Protein AF-A0A183IYY5-F1 (afdb_monomer)

Nearest PDB structures (foldseek):
  5ys3-assembly1_A  TM=9.429E-01  e=4.600E-09  Citrobacter koseri ATCC BAA-895
  5zug-assembly1_F  TM=9.484E-01  e=1.286E-08  Escherichia coli K-12

Foldseek 3Di:
DVVVVVVLVVVLVVCVVPVVVSVVSVVVVVVVVVVPDPDADDLLLQLLQLLLQLLQLLLCVLVVNDDCPVNLVSLQPSQADSQLQPSCVVVVCPLSNVVSNVRNPVSNVVSVLVVCCVVVVDPDDLVVVLVVLVVVLVVLVVSLVVQLQPFQLVNLLSVLLSVLSVLVNVCSVVVPRSPPSSNSSSVSSNVSSVSSVLVSVQVVCCVPVVDRPRGRHHRNVVVVVVVVVVVVVVVVD

pLDDT: mean 86.5, std 9.49, range [48.84, 97.56]

Secondary structure (DSSP, 8-state):
-HHHHHHHHHHHHHTTTSHHHHHHHHHHHHHHHHHHS-----HHHHHHHHHHHHHHHHHHHHTTSS-HHHHHHHIIIIIIGGGS-GGGGGTT-HHHHHHHHHHHHHHHHHHHHHHHHHTTSS---HHHHHHHHHHHHHHHHHHHHHHTTS-HHHHHHHHHHHHHHHHHHHHHHHT-TTSHHHHHHHHHHHHHHHHHHHHHHHHHHHHHHSS-SS-----HHHHHHHHHHHHHHHH--

Radius of gyration: 23.57 Å; Cα contacts (8 Å, |Δi|>4): 279; chains: 1; bounding box: 54×40×71 Å

Organism: NCBI:txid241478

Structure (mmCIF, N/CA/C/O backbone):
data_AF-A0A183IYY5-F1
#
_entry.id   AF-A0A183IYY5-F1
#
loop_
_atom_site.group_PDB
_atom_site.id
_atom_site.type_symbol
_atom_site.label_atom_id
_atom_site.label_alt_id
_atom_site.label_comp_id
_atom_site.label_asym_id
_atom_site.label_entity_id
_atom_site.label_seq_id
_atom_site.pdbx_PDB_ins_code
_atom_site.Cartn_x
_atom_site.Cartn_y
_atom_site.Cartn_z
_atom_site.occupancy
_atom_site.B_iso_or_equiv
_atom_site.auth_seq_id
_atom_site.auth_comp_id
_atom_site.auth_asym_id
_atom_site.auth_atom_id
_atom_site.pdbx_PDB_model_num
ATOM 1 N N . MET A 1 1 ? -32.635 21.430 15.230 1.00 48.84 1 MET A N 1
ATOM 2 C CA . MET A 1 1 ? -31.761 20.397 15.833 1.00 48.84 1 MET A CA 1
ATOM 3 C C . MET A 1 1 ? -30.849 20.982 16.914 1.00 48.84 1 MET A C 1
ATOM 5 O O . MET A 1 1 ? -30.828 20.445 18.008 1.00 48.84 1 MET A O 1
ATOM 9 N N . THR A 1 2 ? -30.178 22.113 16.666 1.00 50.16 2 THR A N 1
ATOM 10 C CA . THR A 1 2 ? -29.290 22.805 17.629 1.00 50.16 2 THR A CA 1
ATOM 11 C C . THR A 1 2 ? -29.977 23.279 18.918 1.00 50.16 2 THR A C 1
ATOM 13 O O . THR A 1 2 ? -29.460 23.001 19.991 1.00 50.16 2 THR A O 1
ATOM 16 N N . LYS A 1 3 ? -31.178 23.880 18.848 1.00 53.44 3 LYS A N 1
ATOM 17 C CA . LYS A 1 3 ? -31.939 24.296 20.052 1.00 53.44 3 LYS A CA 1
ATOM 18 C C . LYS A 1 3 ? -32.257 23.143 21.028 1.00 53.44 3 LYS A C 1
ATOM 20 O O . LYS A 1 3 ? -32.094 23.320 22.226 1.00 53.44 3 LYS A O 1
ATOM 25 N N . ASN A 1 4 ? -32.604 21.951 20.527 1.00 68.38 4 ASN A N 1
ATOM 26 C CA . ASN A 1 4 ? -32.886 20.776 21.376 1.00 68.38 4 ASN A CA 1
ATOM 27 C C . ASN A 1 4 ? -31.624 20.195 22.038 1.00 68.38 4 ASN A C 1
ATOM 29 O O . ASN A 1 4 ? -31.711 19.589 23.101 1.00 68.38 4 ASN A O 1
ATOM 33 N N . MET A 1 5 ? -30.454 20.344 21.408 1.00 66.44 5 MET A N 1
ATOM 34 C CA . MET A 1 5 ? -29.187 19.837 21.949 1.00 66.44 5 MET A CA 1
ATOM 35 C C . MET A 1 5 ? -28.688 20.682 23.124 1.00 66.44 5 MET A C 1
ATOM 37 O O . MET A 1 5 ? -28.145 20.141 24.084 1.00 66.44 5 MET A O 1
ATOM 41 N N . GLU A 1 6 ? -28.900 21.998 23.067 1.00 76.56 6 GLU A N 1
ATOM 42 C CA . GLU A 1 6 ? -28.567 22.924 24.154 1.00 76.56 6 GLU A CA 1
ATOM 43 C C . GLU A 1 6 ? -29.453 22.678 25.390 1.00 76.56 6 GLU A C 1
ATOM 45 O O . GLU A 1 6 ? -28.954 22.608 26.511 1.00 76.56 6 GLU A O 1
ATOM 50 N N . GLU A 1 7 ? -30.757 22.460 25.185 1.00 77.50 7 GLU A N 1
ATOM 51 C CA . GLU A 1 7 ? -31.702 22.107 26.255 1.00 77.50 7 GLU A CA 1
ATOM 52 C C . GLU A 1 7 ? -31.387 20.745 26.883 1.00 77.50 7 GLU A C 1
ATOM 54 O O . GLU A 1 7 ? -31.318 20.641 28.107 1.00 77.50 7 GLU A O 1
ATOM 59 N N . MET A 1 8 ? -31.112 19.714 26.072 1.00 70.69 8 MET A N 1
ATOM 60 C CA . MET A 1 8 ? -30.673 18.414 26.595 1.00 70.69 8 MET A CA 1
ATOM 61 C C . MET A 1 8 ? -29.378 18.531 27.395 1.00 70.69 8 MET A C 1
ATOM 63 O O . MET A 1 8 ? -29.267 17.939 28.464 1.00 70.69 8 MET A O 1
ATOM 67 N N . LYS A 1 9 ? -28.404 19.311 26.916 1.00 78.94 9 LYS A N 1
ATOM 68 C CA . LYS A 1 9 ? -27.152 19.541 27.641 1.00 78.94 9 LYS A CA 1
ATOM 69 C C . LYS A 1 9 ? -27.414 20.171 29.009 1.00 78.94 9 LYS A C 1
ATOM 71 O O . LYS A 1 9 ? -26.833 19.720 29.991 1.00 78.94 9 LYS A O 1
ATOM 76 N N . ASN A 1 10 ? -28.302 21.159 29.090 1.00 80.25 10 ASN A N 1
ATOM 77 C CA . ASN A 1 10 ? -28.650 21.801 30.358 1.00 80.25 10 ASN A CA 1
ATOM 78 C C . ASN A 1 10 ? -29.365 20.835 31.317 1.00 80.25 10 ASN A C 1
ATOM 80 O O . ASN A 1 10 ? -29.006 20.787 32.488 1.00 80.25 10 ASN A O 1
ATOM 84 N N . LEU A 1 11 ? -30.291 20.006 30.821 1.00 78.00 11 LEU A N 1
ATOM 85 C CA . LEU A 1 11 ? -30.986 18.985 31.621 1.00 78.00 11 LEU A CA 1
ATOM 86 C C . LEU A 1 11 ? -30.044 17.898 32.157 1.00 78.00 11 LEU A C 1
ATOM 88 O O . LEU A 1 11 ? -30.206 17.436 33.282 1.00 78.00 11 LEU A O 1
ATOM 92 N N . VAL A 1 12 ? -29.044 17.492 31.369 1.00 77.88 12 VAL A N 1
ATOM 93 C CA . VAL A 1 12 ? -28.013 16.542 31.816 1.00 77.88 12 VAL A CA 1
ATOM 94 C C . VAL A 1 12 ? -27.141 17.177 32.900 1.00 77.88 12 VAL A C 1
ATOM 96 O O . VAL A 1 12 ? -26.863 16.543 33.912 1.00 77.88 12 VAL A O 1
ATOM 99 N N . MET A 1 13 ? -26.730 18.434 32.715 1.00 78.25 13 MET A N 1
ATOM 100 C CA . MET A 1 13 ? -25.861 19.148 33.660 1.00 78.25 13 MET A CA 1
ATOM 101 C C . MET A 1 13 ? -26.556 19.508 34.979 1.00 78.25 13 MET A C 1
ATOM 103 O O . MET A 1 13 ? -25.876 19.604 35.996 1.00 78.25 13 MET A O 1
ATOM 107 N N . ASP A 1 14 ? -27.880 19.658 34.979 1.00 82.44 14 ASP A N 1
ATOM 108 C CA . ASP A 1 14 ? -28.696 19.867 36.183 1.00 82.44 14 ASP A CA 1
ATOM 109 C C . ASP A 1 14 ? -28.711 18.636 37.111 1.00 82.44 14 ASP A C 1
ATOM 111 O O . ASP A 1 14 ? -28.859 18.749 38.320 1.00 82.44 14 ASP A O 1
ATOM 115 N N . GLN A 1 15 ? -28.479 17.440 36.564 1.00 77.06 15 GLN A N 1
ATOM 116 C CA . GLN A 1 15 ? -28.439 16.189 37.331 1.00 77.06 15 GLN A CA 1
ATOM 117 C C . GLN A 1 15 ? -27.030 15.833 37.837 1.00 77.06 15 GLN A C 1
ATOM 119 O O . GLN A 1 15 ? -26.811 14.710 38.283 1.00 77.06 15 GLN A O 1
ATOM 124 N N . LYS A 1 16 ? -26.061 16.757 37.758 1.00 77.50 16 LYS A N 1
ATOM 125 C CA . LYS A 1 16 ? -24.641 16.499 38.062 1.00 77.50 16 LYS A CA 1
ATOM 126 C C . LYS A 1 16 ? -24.365 16.159 39.535 1.00 77.50 16 LYS A C 1
ATOM 128 O O . LYS A 1 16 ? -23.363 15.505 39.812 1.00 77.50 16 LYS A O 1
ATOM 133 N N . ASP A 1 17 ? -25.233 16.580 40.452 1.00 81.62 17 ASP A N 1
ATOM 134 C CA . ASP A 1 17 ? -25.068 16.342 41.893 1.00 81.62 17 ASP A CA 1
ATOM 135 C C . ASP A 1 17 ? -25.312 14.875 42.299 1.00 81.62 17 ASP A C 1
ATOM 137 O O . ASP A 1 17 ? -24.829 14.432 43.340 1.00 81.62 17 ASP A O 1
ATOM 141 N N . ASP A 1 18 ? -26.014 14.099 41.464 1.00 86.38 18 ASP A N 1
ATOM 142 C CA . ASP A 1 18 ? -26.181 12.650 41.612 1.00 86.38 18 ASP A CA 1
ATOM 143 C C . ASP A 1 18 ? -25.311 11.937 40.568 1.00 86.38 18 ASP A C 1
ATOM 145 O O . ASP A 1 18 ? -25.711 11.730 39.421 1.00 86.38 18 ASP A O 1
ATOM 149 N N . GLU A 1 19 ? -24.090 11.579 40.966 1.00 83.19 19 GLU A N 1
ATOM 150 C CA . GLU A 1 19 ? -23.052 11.036 40.082 1.00 83.19 19 GLU A CA 1
ATOM 151 C C . GLU A 1 19 ? -23.498 9.753 39.352 1.00 83.19 19 GLU A C 1
ATOM 153 O O . GLU A 1 19 ? -23.212 9.565 38.166 1.00 83.19 19 GLU A O 1
ATOM 158 N N . VAL A 1 20 ? -24.275 8.897 40.028 1.00 82.50 20 VAL A N 1
ATOM 159 C CA . VAL A 1 20 ? -24.798 7.644 39.459 1.00 82.50 20 VAL A CA 1
ATOM 160 C C . VAL A 1 20 ? -25.861 7.939 38.404 1.00 82.50 20 VAL A C 1
ATOM 162 O O . VAL A 1 20 ? -25.843 7.371 37.307 1.00 82.50 20 VAL A O 1
ATOM 165 N N . LYS A 1 21 ? -26.797 8.841 38.710 1.00 82.38 21 LYS A N 1
ATOM 166 C CA . LYS A 1 21 ? -27.863 9.228 37.781 1.00 82.38 21 LYS A CA 1
ATOM 167 C C . LYS A 1 21 ? -27.315 10.013 36.588 1.00 82.38 21 LYS A C 1
ATOM 169 O O . LYS A 1 21 ? -27.746 9.770 35.459 1.00 82.38 21 LYS A O 1
ATOM 174 N N . PHE A 1 22 ? -26.330 10.880 36.815 1.00 81.25 22 PHE A N 1
ATOM 175 C CA . PHE A 1 22 ? -25.625 11.629 35.778 1.00 81.25 22 PHE A CA 1
ATOM 176 C C . PHE A 1 22 ? -24.932 10.700 34.779 1.00 81.25 22 PHE A C 1
ATOM 178 O O . PHE A 1 22 ? -25.143 10.840 33.573 1.00 81.25 22 PHE A O 1
ATOM 185 N N . GLU A 1 23 ? -24.158 9.717 35.250 1.00 83.81 23 GLU A N 1
ATOM 186 C CA . GLU A 1 23 ? -23.432 8.813 34.352 1.00 83.81 23 GLU A CA 1
ATOM 187 C C . GLU A 1 23 ? -24.392 7.903 33.563 1.00 83.81 23 GLU A C 1
ATOM 189 O O . GLU A 1 23 ? -24.187 7.676 32.370 1.00 83.81 23 GLU A O 1
ATOM 194 N N . ASN A 1 24 ? -25.499 7.463 34.174 1.00 86.00 24 ASN A N 1
ATOM 195 C CA . ASN A 1 24 ? -26.549 6.705 33.484 1.00 86.00 24 ASN A CA 1
ATOM 196 C C . ASN A 1 24 ? -27.223 7.519 32.369 1.00 86.00 24 ASN A C 1
ATOM 198 O O . ASN A 1 24 ? -27.353 7.034 31.244 1.00 86.00 24 ASN A O 1
ATOM 202 N N . ILE A 1 25 ? -27.619 8.765 32.652 1.00 84.12 25 ILE A N 1
ATOM 203 C CA . ILE A 1 25 ? -28.237 9.654 31.658 1.00 84.12 25 ILE A CA 1
ATOM 204 C C . ILE A 1 25 ? -27.239 9.978 30.546 1.00 84.12 25 ILE A C 1
ATOM 206 O O . ILE A 1 25 ? -27.585 9.919 29.369 1.00 84.12 25 ILE A O 1
ATOM 210 N N . LYS A 1 26 ? -25.989 10.281 30.893 1.00 84.00 26 LYS A N 1
ATOM 211 C CA . LYS A 1 26 ? -24.922 10.558 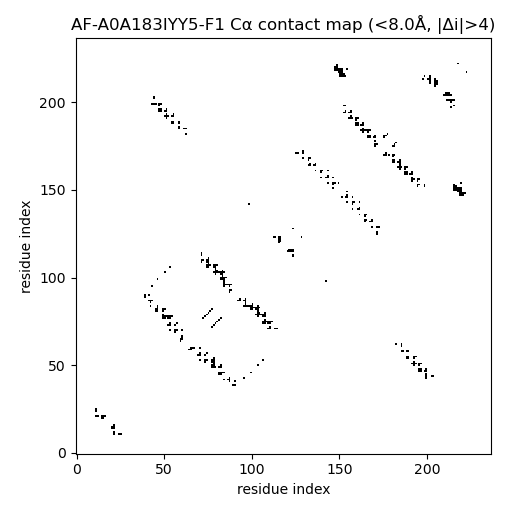29.929 1.00 84.00 26 LYS A CA 1
ATOM 212 C C . LYS A 1 26 ? -24.674 9.369 29.001 1.00 84.00 26 LYS A C 1
ATOM 214 O O . LYS A 1 26 ? -24.568 9.569 27.792 1.00 84.00 26 LYS A O 1
ATOM 219 N N . ASN A 1 27 ? -24.633 8.147 29.534 1.00 85.69 27 ASN A N 1
ATOM 220 C CA . ASN A 1 27 ? -24.511 6.932 28.729 1.00 85.69 27 ASN A CA 1
ATOM 221 C C . ASN A 1 27 ? -25.732 6.722 27.826 1.00 85.69 27 ASN A C 1
ATOM 223 O O . ASN A 1 27 ? -25.554 6.426 26.648 1.00 85.69 27 ASN A O 1
ATOM 227 N N . TYR A 1 28 ? -26.946 6.954 28.334 1.00 81.81 28 TYR A N 1
ATOM 228 C CA . TYR A 1 28 ? -28.186 6.827 27.563 1.00 81.81 28 TYR A CA 1
ATOM 229 C C . TYR A 1 28 ? -28.302 7.864 26.430 1.00 81.81 28 TYR A C 1
ATOM 231 O O . TYR A 1 28 ? -28.641 7.537 25.292 1.00 81.81 28 TYR A O 1
ATOM 239 N N . VAL A 1 29 ? -27.963 9.125 26.704 1.00 83.75 29 VAL A N 1
ATOM 240 C CA . VAL A 1 29 ? -27.917 10.189 25.689 1.00 83.75 29 VAL A CA 1
ATOM 241 C C . VAL A 1 29 ? -26.838 9.885 24.653 1.00 83.75 29 VAL A C 1
ATOM 243 O O . VAL A 1 29 ? -27.069 10.068 23.460 1.00 83.75 29 VAL A O 1
ATOM 246 N N . LYS A 1 30 ? -25.680 9.368 25.082 1.00 82.94 30 LYS A N 1
ATOM 247 C CA . LYS A 1 30 ? -24.618 8.929 24.174 1.00 82.94 30 LYS A CA 1
ATOM 248 C C . LYS A 1 30 ? -25.085 7.789 23.265 1.00 82.94 30 LYS A C 1
ATOM 250 O O . LYS A 1 30 ? -24.851 7.877 22.066 1.00 82.94 30 LYS A O 1
ATOM 255 N N . THR A 1 31 ? -25.784 6.778 23.789 1.00 84.19 31 THR A N 1
ATOM 256 C CA . THR A 1 31 ? -26.334 5.690 22.963 1.00 84.19 31 THR A CA 1
ATOM 257 C C . THR A 1 31 ? -27.353 6.200 21.950 1.00 84.19 31 THR A C 1
ATOM 259 O O . THR A 1 31 ? -27.234 5.872 20.776 1.00 84.19 31 THR A O 1
ATOM 262 N N . LEU A 1 32 ? -28.283 7.074 22.352 1.00 82.38 32 LEU A N 1
ATOM 263 C CA . LEU A 1 32 ? -29.260 7.666 21.427 1.00 82.38 32 LEU A CA 1
ATOM 264 C C . LEU A 1 32 ? -28.592 8.515 20.339 1.00 82.38 32 LEU A C 1
ATOM 266 O O . LEU A 1 32 ? -28.994 8.488 19.176 1.00 82.38 32 LEU A O 1
ATOM 270 N N . TYR A 1 33 ? -27.568 9.279 20.715 1.00 76.81 33 TYR A N 1
ATOM 271 C CA . TYR A 1 33 ? -26.802 10.090 19.779 1.00 76.81 33 TYR A CA 1
ATOM 272 C C . TYR A 1 33 ? -26.013 9.228 18.784 1.00 76.81 33 TYR A C 1
ATOM 274 O O . TYR A 1 33 ? -25.985 9.536 17.593 1.00 76.81 33 TYR A O 1
ATOM 282 N N . ASP A 1 34 ? -25.392 8.143 19.250 1.00 75.44 34 ASP A N 1
ATOM 283 C CA . ASP A 1 34 ? -24.642 7.222 18.396 1.00 75.44 34 ASP A CA 1
ATOM 284 C C . ASP A 1 34 ? -25.568 6.379 17.494 1.00 75.44 34 ASP A C 1
ATOM 286 O O . ASP A 1 34 ? -25.194 6.103 16.356 1.00 75.44 34 ASP A O 1
ATOM 290 N N . GLU A 1 35 ? -26.793 6.055 17.927 1.00 74.88 35 GLU A N 1
ATOM 291 C CA . GLU A 1 35 ? -27.830 5.420 17.092 1.00 74.88 35 GLU A CA 1
ATOM 292 C C . GLU A 1 35 ? -28.366 6.342 15.987 1.00 74.88 35 GLU A C 1
ATOM 294 O O . GLU A 1 35 ? -28.721 5.876 14.905 1.00 74.88 35 GLU A O 1
ATOM 299 N N . GLN A 1 36 ? -28.418 7.655 16.233 1.00 73.62 36 GLN A N 1
ATOM 300 C CA . GLN A 1 36 ? -28.863 8.639 15.239 1.00 73.62 36 GLN A CA 1
ATOM 301 C C . GLN A 1 36 ? -27.791 8.991 14.203 1.00 73.62 36 GLN A C 1
ATOM 303 O O . GLN A 1 36 ? -28.121 9.555 13.154 1.00 73.62 36 GLN A O 1
ATOM 308 N N . LYS A 1 37 ? -26.511 8.697 14.465 1.00 69.06 37 LYS A N 1
ATOM 309 C CA . LYS A 1 37 ? -25.454 8.956 13.485 1.00 69.06 37 LYS A CA 1
ATOM 310 C C . LYS A 1 37 ? -25.631 8.047 12.268 1.00 69.06 37 LYS A C 1
ATOM 312 O O . LYS A 1 37 ? -25.767 6.834 12.426 1.00 69.06 37 LYS A O 1
ATOM 317 N N . PRO A 1 38 ? -25.550 8.590 11.042 1.00 67.38 38 PRO A N 1
ATOM 318 C CA . PRO A 1 38 ? -25.514 7.753 9.855 1.00 67.38 38 PRO A CA 1
ATOM 319 C C . PRO A 1 38 ? -24.300 6.817 9.926 1.00 67.38 38 PRO A C 1
ATOM 321 O O . PRO A 1 38 ? -23.154 7.266 9.993 1.00 67.38 38 PRO A O 1
ATOM 324 N N . LYS A 1 39 ? -24.552 5.504 9.928 1.00 70.06 39 LYS A N 1
ATOM 325 C CA . LYS A 1 39 ? -23.498 4.494 9.817 1.00 70.06 39 LYS A CA 1
ATOM 326 C C . LYS A 1 39 ? -23.055 4.418 8.356 1.00 70.06 39 LYS A C 1
ATOM 328 O O . LYS A 1 39 ? -23.750 3.835 7.526 1.00 70.06 39 LYS A O 1
ATOM 333 N N . PHE A 1 40 ? -21.904 5.004 8.048 1.00 75.75 40 PHE A N 1
ATOM 334 C CA . PHE A 1 40 ? -21.287 4.882 6.729 1.00 75.75 40 PHE A CA 1
ATOM 335 C C . PHE A 1 40 ? -20.632 3.506 6.549 1.00 75.75 40 PHE A C 1
ATOM 337 O O . PHE A 1 40 ? -20.223 2.858 7.518 1.00 75.75 40 PHE A O 1
ATOM 344 N N . SER A 1 41 ? -20.544 3.048 5.298 1.00 79.31 41 SER A N 1
ATOM 345 C CA . SER A 1 41 ? -19.728 1.887 4.928 1.00 79.31 41 SER A CA 1
ATOM 346 C C . SER A 1 41 ? -18.258 2.131 5.284 1.00 79.31 41 SER A C 1
ATOM 348 O O . SER A 1 41 ? -17.855 3.275 5.470 1.00 79.31 41 SER A O 1
ATOM 350 N N . ASN A 1 42 ? -17.454 1.069 5.372 1.00 85.12 42 ASN A N 1
ATOM 351 C CA . ASN A 1 42 ? -16.015 1.187 5.606 1.00 85.12 42 ASN A CA 1
ATOM 352 C C . ASN A 1 42 ? -15.248 1.246 4.261 1.00 85.12 42 ASN A C 1
ATOM 354 O O . ASN A 1 42 ? -14.996 0.190 3.672 1.00 85.12 42 ASN A O 1
ATOM 358 N N . PRO A 1 43 ? -14.866 2.436 3.762 1.00 86.12 43 PRO A N 1
ATOM 359 C CA . PRO A 1 43 ? -14.139 2.586 2.501 1.00 86.12 43 PRO A CA 1
ATOM 360 C C . PRO A 1 43 ? -12.711 2.032 2.535 1.00 86.12 43 PRO A C 1
ATOM 362 O O . PRO A 1 43 ? -12.155 1.742 1.476 1.00 86.12 43 PRO A O 1
ATOM 365 N N . THR A 1 44 ? -12.145 1.780 3.720 1.00 87.00 44 THR A N 1
ATOM 366 C CA . THR A 1 44 ? -10.812 1.179 3.859 1.00 87.00 44 THR A CA 1
ATOM 367 C C . THR A 1 44 ? -10.775 -0.215 3.237 1.00 87.00 44 THR A C 1
ATOM 369 O O . THR A 1 44 ? -9.785 -0.594 2.615 1.00 87.00 44 THR A O 1
ATOM 372 N N . VAL A 1 45 ? -11.882 -0.961 3.330 1.00 90.75 45 VAL A N 1
ATOM 373 C CA . VAL A 1 45 ? -12.031 -2.279 2.693 1.00 90.75 45 VAL A CA 1
ATOM 374 C C . VAL A 1 45 ? -11.871 -2.169 1.179 1.00 90.75 45 VAL A C 1
ATOM 376 O O . VAL A 1 45 ? -11.158 -2.970 0.579 1.00 90.75 45 VAL A O 1
ATOM 379 N N . LEU A 1 46 ? -12.498 -1.163 0.565 1.00 89.38 46 LEU A N 1
ATOM 380 C CA . LEU A 1 46 ? -12.437 -0.952 -0.878 1.00 89.38 46 LEU A CA 1
ATOM 381 C C . LEU A 1 46 ? -11.031 -0.544 -1.330 1.00 89.38 46 LEU A C 1
ATOM 383 O O . LEU A 1 46 ? -10.531 -1.084 -2.316 1.00 89.38 46 LEU A O 1
ATOM 387 N N . GLY A 1 47 ? -10.386 0.365 -0.591 1.00 88.88 47 GLY A N 1
ATOM 388 C CA . GLY A 1 47 ? -9.019 0.801 -0.881 1.00 88.88 47 GLY A CA 1
ATOM 389 C C . GLY A 1 47 ? -8.020 -0.356 -0.828 1.00 88.88 47 GLY A C 1
ATOM 390 O O . GLY A 1 47 ? -7.281 -0.585 -1.784 1.00 88.88 47 GLY A O 1
ATOM 391 N N . LEU A 1 48 ? -8.061 -1.161 0.239 1.00 92.56 48 LEU A N 1
ATOM 392 C CA . LEU A 1 48 ? -7.195 -2.335 0.387 1.00 92.56 48 LEU A CA 1
ATOM 393 C C . LEU A 1 48 ? -7.475 -3.411 -0.674 1.00 92.56 48 LEU A C 1
ATOM 395 O O . LEU A 1 48 ? -6.537 -4.013 -1.196 1.00 92.56 48 LEU A O 1
ATOM 399 N N . ALA A 1 49 ? -8.744 -3.628 -1.037 1.00 92.31 49 ALA A N 1
ATOM 400 C CA . ALA A 1 49 ? -9.112 -4.546 -2.112 1.00 92.31 49 ALA A CA 1
ATOM 401 C C . ALA A 1 49 ? -8.507 -4.107 -3.453 1.00 92.31 49 ALA A C 1
ATOM 403 O O . ALA A 1 49 ? -7.839 -4.899 -4.121 1.00 92.31 49 ALA A O 1
ATOM 404 N N . GLY A 1 50 ? -8.717 -2.838 -3.824 1.00 91.00 50 GLY A N 1
ATOM 405 C CA . GLY A 1 50 ? -8.226 -2.248 -5.068 1.00 91.00 50 GLY A CA 1
ATOM 406 C C . GLY A 1 50 ? -6.703 -2.267 -5.164 1.00 91.00 50 GLY A C 1
ATOM 407 O O . GLY A 1 50 ? -6.156 -2.736 -6.165 1.00 91.00 50 GLY A O 1
ATOM 408 N N . PHE A 1 51 ? -6.024 -1.856 -4.088 1.00 91.31 51 PHE A N 1
ATOM 409 C CA . PHE A 1 51 ? -4.570 -1.929 -3.967 1.00 91.31 51 PHE A CA 1
ATOM 410 C C . PHE A 1 51 ? -4.051 -3.355 -4.169 1.00 91.31 51 PHE A C 1
ATOM 412 O O . PHE A 1 51 ? -3.240 -3.588 -5.065 1.00 91.31 51 PHE A O 1
ATOM 419 N N . GLY A 1 52 ? -4.538 -4.319 -3.380 1.00 93.88 52 GLY A N 1
ATOM 420 C CA . GLY A 1 52 ? -4.071 -5.701 -3.456 1.00 93.88 52 GLY A CA 1
ATOM 421 C C . GLY A 1 52 ? -4.322 -6.326 -4.828 1.00 93.88 52 GLY A C 1
ATOM 422 O O . GLY A 1 52 ? -3.415 -6.933 -5.393 1.00 93.88 52 GLY A O 1
ATOM 423 N N . CYS A 1 53 ? -5.500 -6.098 -5.423 1.00 93.44 53 CYS A N 1
ATOM 424 C CA . CYS A 1 53 ? -5.811 -6.546 -6.783 1.00 93.44 53 CYS A CA 1
ATOM 425 C C . CYS A 1 53 ? -4.804 -6.004 -7.804 1.00 93.44 53 CYS A C 1
ATOM 427 O O . CYS A 1 53 ? -4.281 -6.776 -8.609 1.00 93.44 53 CYS A O 1
ATOM 429 N N . ALA A 1 54 ? -4.520 -4.700 -7.775 1.00 92.50 54 ALA A N 1
ATOM 430 C CA . ALA A 1 54 ? -3.598 -4.070 -8.714 1.00 92.50 54 ALA A CA 1
ATOM 431 C C . ALA A 1 54 ? -2.165 -4.560 -8.544 1.00 92.50 54 ALA A C 1
ATOM 433 O O . ALA A 1 54 ? -1.550 -4.981 -9.523 1.00 92.50 54 ALA A O 1
ATOM 434 N N . VAL A 1 55 ? -1.670 -4.594 -7.307 1.00 92.81 55 VAL A N 1
ATOM 435 C CA . VAL A 1 55 ? -0.317 -5.058 -7.005 1.00 92.81 55 VAL A CA 1
ATOM 436 C C . VAL A 1 55 ? -0.137 -6.512 -7.438 1.00 92.81 55 VAL A C 1
ATOM 438 O O . VAL A 1 55 ? 0.761 -6.801 -8.224 1.00 92.81 55 VAL A O 1
ATOM 441 N N . ILE A 1 56 ? -1.009 -7.422 -6.992 1.00 94.56 56 ILE A N 1
ATOM 442 C CA . ILE A 1 56 ? -0.901 -8.858 -7.293 1.00 94.56 56 ILE A CA 1
ATOM 443 C C . ILE A 1 56 ? -0.948 -9.086 -8.808 1.00 94.56 56 ILE A C 1
ATOM 445 O O . ILE A 1 56 ? -0.087 -9.769 -9.360 1.00 94.56 56 ILE A O 1
ATOM 449 N N . THR A 1 57 ? -1.900 -8.458 -9.499 1.00 93.12 57 THR A N 1
ATOM 450 C CA . THR A 1 57 ? -2.044 -8.559 -10.960 1.00 93.12 57 THR A CA 1
ATOM 451 C C . THR A 1 57 ? -0.801 -8.033 -11.687 1.00 93.12 57 THR A C 1
ATOM 453 O O . THR A 1 57 ? -0.329 -8.643 -12.648 1.00 93.12 57 THR A O 1
ATOM 456 N N . PHE A 1 58 ? -0.227 -6.921 -11.224 1.00 90.75 58 PHE A N 1
ATOM 457 C CA . PHE A 1 58 ? 0.998 -6.363 -11.793 1.00 90.75 58 PHE A CA 1
ATOM 458 C C . PHE A 1 58 ? 2.198 -7.295 -11.594 1.00 90.75 58 PHE A C 1
ATOM 460 O O . PHE A 1 58 ? 2.967 -7.518 -12.527 1.00 90.75 58 PHE A O 1
ATOM 467 N N . GLN A 1 59 ? 2.324 -7.921 -10.422 1.00 92.50 59 GLN A N 1
ATOM 468 C CA . GLN A 1 59 ? 3.432 -8.841 -10.170 1.00 92.50 59 GLN A CA 1
ATOM 469 C C . GLN A 1 59 ? 3.288 -10.175 -10.909 1.00 92.50 59 GLN A C 1
ATOM 471 O O . GLN A 1 59 ? 4.284 -10.693 -11.407 1.00 92.50 59 GLN A O 1
ATOM 476 N N . ILE A 1 60 ? 2.069 -10.695 -11.092 1.00 92.31 60 ILE A N 1
ATOM 477 C CA . ILE A 1 60 ? 1.814 -11.861 -11.961 1.00 92.31 60 ILE A CA 1
ATOM 478 C C . ILE A 1 60 ? 2.314 -11.588 -13.392 1.00 92.31 60 ILE A C 1
ATOM 480 O O . ILE A 1 60 ? 2.936 -12.458 -14.009 1.00 92.31 60 ILE A O 1
ATOM 484 N N . HIS A 1 61 ? 2.108 -10.369 -13.907 1.00 89.69 61 HIS A N 1
ATOM 485 C CA . HIS A 1 61 ? 2.687 -9.952 -15.187 1.00 89.69 61 HIS A CA 1
ATOM 486 C C . HIS A 1 61 ? 4.222 -9.900 -15.151 1.00 89.69 61 HIS A C 1
ATOM 488 O O . HIS A 1 61 ? 4.868 -10.415 -16.065 1.00 89.69 61 HIS A O 1
ATOM 494 N N . ASN A 1 62 ? 4.821 -9.348 -14.091 1.00 87.81 62 ASN A N 1
ATOM 495 C CA . ASN A 1 62 ? 6.281 -9.288 -13.949 1.00 87.81 62 ASN A CA 1
ATOM 496 C C . ASN A 1 62 ? 6.936 -10.678 -13.887 1.00 87.81 62 ASN A C 1
ATOM 498 O O . ASN A 1 62 ? 8.030 -10.862 -14.427 1.00 87.81 62 ASN A O 1
ATOM 502 N N . PHE A 1 63 ? 6.250 -11.677 -13.322 1.00 89.12 63 PHE A N 1
ATOM 503 C CA . PHE A 1 63 ? 6.672 -13.083 -13.368 1.00 89.12 63 PHE A CA 1
ATOM 504 C C . PHE A 1 63 ? 6.462 -13.754 -14.737 1.00 89.12 63 PHE A C 1
ATOM 506 O O . PHE A 1 63 ? 6.950 -14.862 -14.956 1.00 89.12 63 PHE A O 1
ATOM 513 N N . GLY A 1 64 ? 5.796 -13.085 -15.681 1.00 87.44 64 GLY A N 1
ATOM 514 C CA . GLY A 1 64 ? 5.555 -13.582 -17.035 1.00 87.44 64 GLY A CA 1
ATOM 515 C C . GLY A 1 64 ? 4.376 -14.548 -17.149 1.00 87.44 64 GLY A C 1
ATOM 516 O O . GLY A 1 64 ? 4.278 -15.259 -18.143 1.00 87.44 64 GLY A O 1
ATOM 517 N N . TRP A 1 65 ? 3.490 -14.593 -16.151 1.00 88.81 65 TRP A N 1
ATOM 518 C CA . TRP A 1 65 ? 2.318 -15.479 -16.144 1.00 88.81 65 TRP A CA 1
ATOM 519 C C . TRP A 1 65 ? 1.069 -14.846 -16.761 1.00 88.81 65 TRP A C 1
ATOM 521 O O . TRP A 1 65 ? 0.047 -15.511 -16.906 1.00 88.81 65 TRP A O 1
ATOM 531 N N . MET A 1 66 ? 1.133 -13.561 -17.108 1.00 89.25 66 MET A N 1
ATOM 532 C CA . MET A 1 66 ? 0.022 -12.818 -17.690 1.00 89.25 66 MET A CA 1
ATOM 533 C C . MET A 1 66 ? 0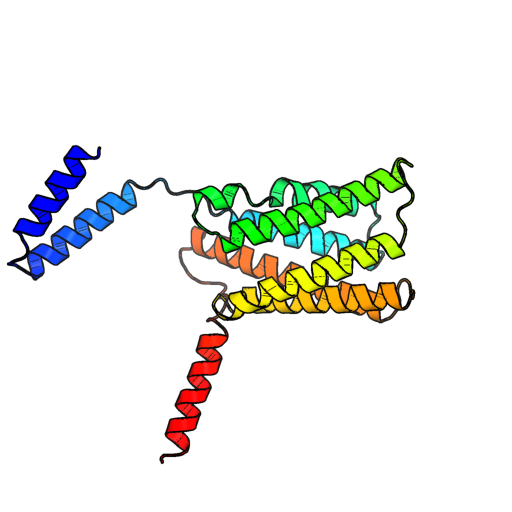.542 -11.694 -18.584 1.00 89.25 66 MET A C 1
ATOM 535 O O . MET A 1 66 ? 1.602 -11.125 -18.324 1.00 89.25 66 MET A O 1
ATOM 539 N N . ASP A 1 67 ? -0.214 -11.352 -19.624 1.00 88.12 67 ASP A N 1
ATOM 540 C CA . ASP A 1 67 ? 0.110 -10.248 -20.528 1.00 88.12 67 ASP A CA 1
ATOM 541 C C . ASP A 1 67 ? -0.221 -8.869 -19.935 1.00 88.12 67 ASP A C 1
ATOM 543 O O . ASP A 1 67 ? -0.951 -8.737 -18.954 1.00 88.12 67 ASP A O 1
ATOM 547 N N . ARG A 1 68 ? 0.293 -7.807 -20.569 1.00 82.81 68 ARG A N 1
ATOM 548 C CA . ARG A 1 68 ? 0.168 -6.415 -20.089 1.00 82.81 68 ARG A CA 1
ATOM 549 C C . ARG A 1 68 ? -1.262 -5.870 -20.071 1.00 82.81 68 ARG A C 1
ATOM 551 O O . ARG A 1 68 ? -1.532 -4.914 -19.349 1.00 82.81 68 ARG A O 1
ATOM 558 N N . GLY A 1 69 ? -2.167 -6.438 -20.872 1.00 86.31 69 GLY A N 1
ATOM 559 C CA . GLY A 1 69 ? -3.530 -5.927 -21.053 1.00 86.31 69 GLY A CA 1
ATOM 560 C C . GLY A 1 69 ? -4.337 -5.890 -19.748 1.00 86.31 69 GLY A C 1
ATOM 561 O O . GLY A 1 69 ? -4.722 -4.803 -19.316 1.00 86.31 69 GLY A O 1
ATOM 562 N N . PRO A 1 70 ? -4.566 -7.040 -19.085 1.00 86.38 70 PRO A N 1
ATOM 563 C CA . PRO A 1 70 ? -5.248 -7.081 -17.792 1.00 86.38 70 PRO A CA 1
ATOM 564 C C . PRO A 1 70 ? -4.563 -6.218 -16.727 1.00 86.38 70 PRO A C 1
ATOM 566 O O . PRO A 1 70 ? -5.238 -5.501 -15.994 1.00 86.38 70 PRO A O 1
ATOM 569 N N . THR A 1 71 ? -3.228 -6.217 -16.686 1.00 85.50 71 THR A N 1
ATOM 570 C CA . THR A 1 71 ? -2.445 -5.399 -15.751 1.00 85.50 71 THR A CA 1
ATOM 571 C C . THR A 1 71 ? -2.729 -3.908 -15.896 1.00 85.50 71 THR A C 1
ATOM 573 O O . THR A 1 71 ? -2.962 -3.237 -14.894 1.00 85.50 71 THR A O 1
ATOM 576 N N . MET A 1 72 ? -2.769 -3.395 -17.129 1.00 86.88 72 MET A N 1
ATOM 577 C CA . MET A 1 72 ? -3.080 -1.990 -17.404 1.00 86.88 72 MET A CA 1
ATOM 578 C C . MET A 1 72 ? -4.485 -1.610 -16.916 1.00 86.88 72 MET A C 1
ATOM 580 O O . MET A 1 72 ? -4.653 -0.589 -16.252 1.00 86.88 72 MET A O 1
ATOM 584 N N . TRP A 1 73 ? -5.496 -2.435 -17.206 1.00 88.75 73 TRP A N 1
ATOM 585 C CA . TRP A 1 73 ? -6.882 -2.142 -16.822 1.00 88.75 73 TRP A CA 1
ATOM 586 C C . TRP A 1 73 ? -7.119 -2.244 -15.319 1.00 88.75 73 TRP A C 1
ATOM 588 O O . TRP A 1 73 ? -7.789 -1.386 -14.745 1.00 88.75 73 TRP A O 1
ATOM 598 N N . VAL A 1 74 ? -6.550 -3.258 -14.666 1.00 88.69 74 VAL A N 1
ATOM 599 C CA . VAL A 1 74 ? -6.652 -3.398 -13.210 1.00 88.69 74 VAL A CA 1
ATOM 600 C C . VAL A 1 74 ? -5.937 -2.239 -12.515 1.00 88.69 74 VAL A C 1
ATOM 602 O O . VAL A 1 74 ? -6.498 -1.686 -11.571 1.00 88.69 74 VAL A O 1
ATOM 605 N N . ALA A 1 75 ? -4.766 -1.815 -13.004 1.00 85.69 75 ALA A N 1
ATOM 606 C CA . ALA A 1 75 ? -4.078 -0.626 -12.503 1.00 85.69 75 ALA A CA 1
ATOM 607 C C . ALA A 1 75 ? -4.954 0.631 -12.620 1.00 85.69 75 ALA A C 1
ATOM 609 O O . ALA A 1 75 ? -5.142 1.338 -11.636 1.00 85.69 75 ALA A O 1
ATOM 610 N N . LEU A 1 76 ? -5.547 0.880 -13.791 1.00 88.25 76 LEU A N 1
ATOM 611 C CA . LEU A 1 76 ? -6.330 2.091 -14.041 1.00 88.25 76 LEU A CA 1
ATOM 612 C C . LEU A 1 76 ? -7.646 2.126 -13.245 1.00 88.25 76 LEU A C 1
ATOM 614 O O . LEU A 1 76 ? -8.011 3.161 -12.690 1.00 88.25 76 LEU A O 1
ATOM 618 N N . VAL A 1 77 ? -8.361 1.001 -13.172 1.00 88.94 77 VAL A N 1
ATOM 619 C CA . VAL A 1 77 ? -9.705 0.943 -12.577 1.00 88.94 77 VAL A CA 1
ATOM 620 C C . VAL A 1 77 ? -9.654 0.613 -11.090 1.00 88.94 77 VAL A C 1
ATOM 622 O O . VAL A 1 77 ? -10.144 1.396 -10.278 1.00 88.94 77 VAL A O 1
ATOM 625 N N . LEU A 1 78 ? -9.088 -0.543 -10.729 1.00 86.38 78 LEU A N 1
ATOM 626 C CA . LEU A 1 78 ? -9.120 -1.056 -9.356 1.00 86.38 78 LEU A CA 1
ATOM 627 C C . LEU A 1 78 ? -8.012 -0.459 -8.499 1.00 86.38 78 LEU A C 1
ATOM 629 O O . LEU A 1 78 ? -8.276 -0.056 -7.373 1.00 86.38 78 LEU A O 1
ATOM 633 N N . GLY A 1 79 ? -6.795 -0.381 -9.034 1.00 82.19 79 GLY A N 1
ATOM 634 C CA . GLY A 1 79 ? -5.676 0.272 -8.366 1.00 82.19 79 GLY A CA 1
ATOM 635 C C . GLY A 1 79 ? -5.823 1.785 -8.336 1.00 82.19 79 GLY A C 1
ATOM 636 O O . GLY A 1 79 ? -5.304 2.397 -7.411 1.00 82.19 79 GLY A O 1
ATOM 637 N N . GLY A 1 80 ? -6.519 2.351 -9.328 1.00 85.44 80 GLY A N 1
ATOM 638 C CA . GLY A 1 80 ? -6.617 3.777 -9.598 1.00 85.44 80 GLY A CA 1
ATOM 639 C C . GLY A 1 80 ? -7.949 4.396 -9.198 1.00 85.44 80 GLY A C 1
ATOM 640 O O . GLY A 1 80 ? -8.146 4.743 -8.039 1.00 85.44 80 GLY A O 1
ATOM 641 N N . ILE A 1 81 ? -8.868 4.540 -10.159 1.00 81.44 81 ILE A N 1
ATOM 642 C CA . ILE A 1 81 ? -10.125 5.301 -10.012 1.00 81.44 81 ILE A CA 1
ATOM 643 C C . ILE A 1 81 ? -10.933 4.872 -8.781 1.00 81.44 81 ILE A C 1
ATOM 645 O O . ILE A 1 81 ? -11.375 5.717 -8.002 1.00 81.44 81 ILE A O 1
ATOM 649 N N . LEU A 1 82 ? -11.127 3.566 -8.590 1.00 79.06 82 LEU A N 1
ATOM 650 C CA . LEU A 1 82 ? -11.910 3.035 -7.472 1.00 79.06 82 LEU A CA 1
ATOM 651 C C . LEU A 1 82 ? -11.199 3.216 -6.122 1.00 79.06 82 LEU A C 1
ATOM 653 O O . LEU A 1 82 ? -11.842 3.282 -5.077 1.00 79.06 82 LEU A O 1
ATOM 657 N N . HIS A 1 83 ? -9.875 3.326 -6.158 1.00 80.44 83 HIS A N 1
ATOM 658 C CA . HIS A 1 83 ? -8.999 3.456 -5.004 1.00 80.44 83 HIS A CA 1
ATOM 659 C C . HIS A 1 83 ? -8.771 4.918 -4.594 1.00 80.44 83 HIS A C 1
ATOM 661 O O . HIS A 1 83 ? -8.131 5.157 -3.582 1.00 80.44 83 HIS A O 1
ATOM 667 N N . LEU A 1 84 ? -9.325 5.917 -5.293 1.00 77.56 84 LEU A N 1
ATOM 668 C CA . LEU A 1 84 ? -9.065 7.342 -5.026 1.00 77.56 84 LEU A CA 1
ATOM 669 C C . LEU A 1 84 ? -9.534 7.873 -3.655 1.00 77.56 84 LEU A C 1
ATOM 671 O O . LEU A 1 84 ? -9.550 9.078 -3.452 1.00 77.56 84 LEU A O 1
ATOM 675 N N . GLY A 1 85 ? -9.910 7.024 -2.697 1.00 71.56 85 GLY A N 1
ATOM 676 C CA . GLY A 1 85 ? -10.020 7.385 -1.282 1.00 71.56 85 GLY A CA 1
ATOM 677 C C . GLY A 1 85 ? -11.109 8.401 -0.929 1.00 71.56 85 GLY A C 1
ATOM 678 O O . GLY A 1 85 ? -11.349 8.615 0.252 1.00 71.56 85 GLY A O 1
ATOM 679 N N . PHE A 1 86 ? -11.822 8.984 -1.900 1.00 78.12 86 PHE A N 1
ATOM 680 C CA . PHE A 1 86 ? -12.805 10.053 -1.686 1.00 78.12 86 PHE A CA 1
ATOM 681 C C . PHE A 1 86 ? -13.914 9.691 -0.695 1.00 78.12 86 PHE A C 1
ATOM 683 O O . PHE A 1 86 ? -14.493 10.561 -0.051 1.00 78.12 86 PHE A O 1
ATOM 690 N N . GLN A 1 87 ? -14.176 8.400 -0.532 1.00 80.25 87 GLN A N 1
ATOM 691 C CA . GLN A 1 87 ? -15.155 7.877 0.410 1.00 80.25 87 GLN A CA 1
ATOM 692 C C . GLN A 1 87 ? -14.678 7.981 1.876 1.00 80.25 87 GLN A C 1
ATOM 694 O O . GLN A 1 87 ? -15.506 8.134 2.769 1.00 80.25 87 GLN A O 1
ATOM 699 N N . GLU A 1 88 ? -13.365 7.991 2.143 1.00 80.12 88 GLU A N 1
ATOM 700 C CA . GLU A 1 88 ? -12.791 8.191 3.491 1.00 80.12 88 GLU A CA 1
ATOM 701 C C . GLU A 1 88 ? -12.999 9.619 4.021 1.00 80.12 88 GLU A C 1
ATOM 703 O O . GLU A 1 88 ? -12.950 9.858 5.227 1.00 80.12 88 GLU A O 1
ATOM 708 N N . PHE A 1 89 ? -13.288 10.588 3.143 1.00 73.38 89 PHE A N 1
ATOM 709 C CA . PHE A 1 89 ? -13.627 11.948 3.573 1.00 73.38 89 PHE A CA 1
ATOM 710 C C . PHE A 1 89 ? -14.860 11.961 4.491 1.00 73.38 89 PHE A C 1
ATOM 712 O O . PHE A 1 89 ? -14.953 12.767 5.414 1.00 73.38 89 PHE A O 1
ATOM 719 N N . GLN A 1 90 ? -15.794 11.031 4.272 1.00 73.81 90 GLN A N 1
ATOM 720 C CA . GLN A 1 90 ? -17.038 10.928 5.037 1.00 73.81 90 GLN A CA 1
ATOM 721 C C . GLN A 1 90 ? -16.860 10.207 6.383 1.00 73.81 90 GLN A C 1
ATOM 723 O O . GLN A 1 90 ? -17.711 10.344 7.260 1.00 73.81 90 GLN A O 1
ATOM 728 N N . THR A 1 91 ? -15.764 9.465 6.570 1.00 74.75 91 THR A N 1
ATOM 729 C CA . THR A 1 91 ? -15.481 8.692 7.794 1.00 74.75 91 THR A CA 1
ATOM 730 C C . THR A 1 91 ? -14.545 9.419 8.761 1.00 74.75 91 THR A C 1
ATOM 732 O O . THR A 1 91 ? -14.417 9.007 9.913 1.00 74.75 91 THR A O 1
ATOM 735 N N . GLY A 1 92 ? -13.900 10.508 8.324 1.00 77.75 92 GLY A N 1
ATOM 736 C CA . GLY A 1 92 ? -12.927 11.263 9.123 1.00 77.75 92 GLY A CA 1
ATOM 737 C C . GLY A 1 92 ? -11.547 10.599 9.220 1.00 77.75 92 GLY A C 1
ATOM 738 O O . GLY A 1 92 ? -10.700 11.037 10.000 1.00 77.75 92 GLY A O 1
ATOM 739 N N . ASN A 1 93 ? -11.295 9.550 8.432 1.00 83.88 93 ASN A N 1
ATOM 740 C CA . ASN A 1 93 ? -10.011 8.860 8.383 1.00 83.88 93 ASN A CA 1
ATOM 741 C C . ASN A 1 93 ? -9.024 9.602 7.465 1.00 83.88 93 ASN A C 1
ATOM 743 O O . ASN A 1 93 ? -8.840 9.257 6.298 1.00 83.88 93 ASN A O 1
ATOM 747 N N . ASN A 1 94 ? -8.357 10.622 8.006 1.00 87.62 94 ASN A N 1
ATOM 748 C CA . ASN A 1 94 ? -7.412 11.449 7.243 1.00 87.62 94 ASN A CA 1
ATOM 749 C C . ASN A 1 94 ? -6.227 10.651 6.679 1.00 87.62 94 ASN A C 1
ATOM 751 O O . ASN A 1 94 ? -5.748 10.949 5.584 1.00 87.62 94 ASN A O 1
ATOM 755 N N . PHE A 1 95 ? -5.755 9.642 7.419 1.00 89.25 95 PHE A N 1
ATOM 756 C CA . PHE A 1 95 ? -4.661 8.788 6.963 1.00 89.25 95 PHE A CA 1
ATOM 757 C C . PHE A 1 95 ? -5.099 7.951 5.760 1.00 89.25 95 PHE A C 1
ATOM 759 O O . PHE A 1 95 ? -4.452 8.009 4.719 1.00 89.25 95 PHE A O 1
ATOM 766 N N . GLY A 1 96 ? -6.216 7.225 5.885 1.00 85.75 96 GLY A N 1
ATOM 767 C CA . GLY A 1 96 ? -6.772 6.414 4.802 1.00 85.75 96 GLY A CA 1
ATOM 768 C C . GLY A 1 96 ? -7.103 7.260 3.579 1.00 85.75 96 GLY A C 1
ATOM 769 O O . GLY A 1 96 ? -6.694 6.916 2.476 1.00 85.75 96 GLY A O 1
ATOM 770 N N . TYR A 1 97 ? -7.741 8.417 3.774 1.00 88.31 97 TYR A N 1
ATOM 771 C CA . TYR A 1 97 ? -8.030 9.359 2.695 1.00 88.31 97 TYR A CA 1
ATOM 772 C C . TYR A 1 97 ? -6.764 9.757 1.931 1.00 88.31 97 TYR A C 1
ATOM 774 O O . TYR A 1 97 ? -6.714 9.614 0.710 1.00 88.31 97 TYR A O 1
ATOM 782 N N . GLY A 1 98 ? -5.729 10.226 2.633 1.00 89.06 98 GLY A N 1
ATOM 783 C CA . GLY A 1 98 ? -4.499 10.675 1.987 1.00 89.06 98 GLY A CA 1
ATOM 784 C C . GLY A 1 98 ? -3.726 9.532 1.329 1.00 89.06 98 GLY A C 1
ATOM 785 O O . GLY A 1 98 ? -3.291 9.681 0.188 1.00 89.06 98 GLY A O 1
ATOM 786 N N . ALA A 1 99 ? -3.611 8.379 1.993 1.00 89.56 99 ALA A N 1
ATOM 787 C CA . ALA A 1 99 ? -2.925 7.211 1.453 1.00 89.56 99 ALA A CA 1
ATOM 788 C C . ALA A 1 99 ? -3.643 6.674 0.204 1.00 89.56 99 ALA A C 1
ATOM 790 O O . ALA A 1 99 ? -3.054 6.630 -0.873 1.00 89.56 99 ALA A O 1
ATOM 791 N N . PHE A 1 100 ? -4.930 6.339 0.305 1.00 89.25 100 PHE A N 1
ATOM 792 C CA . PHE A 1 100 ? -5.687 5.772 -0.811 1.00 89.25 100 PHE A CA 1
ATOM 793 C C . PHE A 1 100 ? -5.789 6.738 -1.994 1.00 89.25 100 PHE A C 1
ATOM 795 O O . PHE A 1 100 ? -5.544 6.338 -3.127 1.00 89.25 100 PHE A O 1
ATOM 802 N N . SER A 1 101 ? -6.014 8.034 -1.756 1.00 90.31 101 SER A N 1
ATOM 803 C CA . SER A 1 101 ? -6.053 9.021 -2.846 1.00 90.31 101 SER A CA 1
ATOM 804 C C . SER A 1 101 ? -4.719 9.126 -3.591 1.00 90.31 101 SER A C 1
ATOM 806 O O . SER A 1 101 ? -4.694 9.194 -4.819 1.00 90.31 101 SER A O 1
ATOM 808 N N . THR A 1 102 ? -3.596 9.139 -2.868 1.00 90.56 102 THR A N 1
ATOM 809 C CA . THR A 1 102 ? -2.270 9.360 -3.472 1.00 90.56 102 THR A CA 1
ATOM 810 C C . THR A 1 102 ? -1.725 8.106 -4.147 1.00 90.56 102 THR A C 1
ATOM 812 O O . THR A 1 102 ? -1.270 8.184 -5.290 1.00 90.56 102 THR A O 1
ATOM 815 N N . PHE A 1 103 ? -1.841 6.936 -3.511 1.00 90.06 103 PHE A N 1
ATOM 816 C CA . PHE A 1 103 ? -1.471 5.662 -4.134 1.00 90.06 103 PHE A CA 1
ATOM 817 C C . PHE A 1 103 ? -2.455 5.257 -5.242 1.00 90.06 103 PHE A C 1
ATOM 819 O O . PHE A 1 103 ? -2.031 4.706 -6.255 1.00 90.06 103 PHE A O 1
ATOM 826 N N . GLY A 1 104 ? -3.743 5.592 -5.123 1.00 89.25 104 GLY A N 1
ATOM 827 C CA . GLY A 1 104 ? -4.709 5.465 -6.216 1.00 89.25 104 GLY A CA 1
ATOM 828 C C . GLY A 1 104 ? -4.359 6.361 -7.407 1.00 89.25 104 GLY A C 1
ATOM 829 O O . GLY A 1 104 ? -4.371 5.934 -8.564 1.00 89.25 104 GLY A O 1
ATOM 830 N N . GLY A 1 105 ? -3.934 7.596 -7.138 1.00 90.25 105 GLY A N 1
ATOM 831 C CA . GLY A 1 105 ? -3.375 8.483 -8.156 1.00 90.25 105 GLY A CA 1
ATOM 832 C C . GLY A 1 105 ? -2.176 7.858 -8.876 1.00 90.25 105 GLY A C 1
ATOM 833 O O . GLY A 1 105 ? -2.158 7.824 -10.104 1.00 90.25 105 GLY A O 1
ATOM 834 N N . LEU A 1 106 ? -1.228 7.277 -8.131 1.00 91.50 106 LEU A N 1
ATOM 835 C CA . LEU A 1 106 ? -0.061 6.581 -8.693 1.00 91.50 106 LEU A CA 1
ATOM 836 C C . LEU A 1 106 ? -0.457 5.452 -9.657 1.00 91.50 106 LEU A C 1
ATOM 838 O O . LEU A 1 106 ? 0.054 5.380 -10.774 1.00 91.50 106 LEU A O 1
ATOM 842 N N . TRP A 1 107 ? -1.382 4.582 -9.256 1.00 91.12 107 TRP A N 1
ATOM 843 C CA . TRP A 1 107 ? -1.859 3.490 -10.110 1.00 91.12 107 TRP A CA 1
ATOM 844 C C . TRP A 1 107 ? -2.580 3.987 -11.364 1.00 91.12 107 TRP A C 1
ATOM 846 O O . TRP A 1 107 ? -2.401 3.423 -12.447 1.00 91.12 107 TRP A O 1
ATOM 856 N N . THR A 1 108 ? -3.336 5.078 -11.238 1.00 90.69 108 THR A N 1
ATOM 857 C CA . THR A 1 108 ? -3.954 5.750 -12.386 1.00 90.69 108 THR A CA 1
ATOM 858 C C . THR A 1 108 ? -2.881 6.267 -13.347 1.00 90.69 108 THR A C 1
ATOM 860 O O . THR A 1 108 ? -2.984 6.030 -14.551 1.00 90.69 108 THR A O 1
ATOM 863 N N . CYS A 1 109 ? -1.815 6.893 -12.831 1.00 90.50 109 CYS A N 1
ATOM 864 C CA . CYS A 1 109 ? -0.668 7.313 -13.636 1.00 90.50 109 CYS A CA 1
ATOM 865 C C . CYS A 1 109 ? -0.030 6.126 -14.366 1.00 90.50 109 CYS A C 1
ATOM 867 O O . CYS A 1 109 ? 0.182 6.218 -15.569 1.00 90.50 109 CYS A O 1
ATOM 869 N N . PHE A 1 110 ? 0.202 4.987 -13.703 1.00 88.69 110 PHE A N 1
ATOM 870 C CA . PHE A 1 110 ? 0.747 3.798 -14.373 1.00 88.69 110 PHE A CA 1
ATOM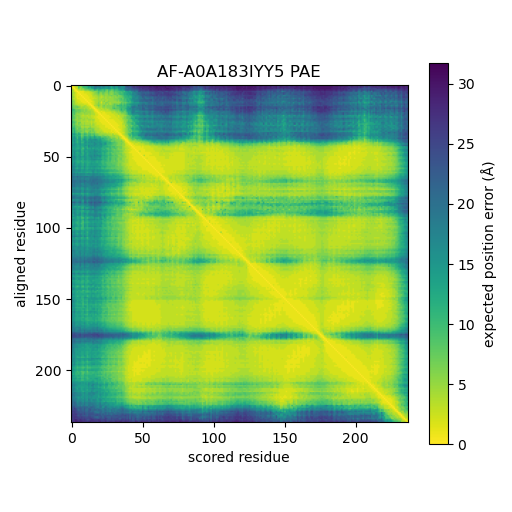 871 C C . PHE A 1 110 ? -0.139 3.283 -15.507 1.00 88.69 110 PHE A C 1
ATOM 873 O O . PHE A 1 110 ? 0.365 2.988 -16.591 1.00 88.69 110 PHE A O 1
ATOM 880 N N . GLY A 1 111 ? -1.453 3.199 -15.285 1.00 89.31 111 GLY A N 1
ATOM 881 C CA . GLY A 1 111 ? -2.397 2.802 -16.329 1.00 89.31 111 GLY A CA 1
ATOM 882 C C . GLY A 1 111 ? -2.370 3.755 -17.528 1.00 89.31 111 GLY A C 1
ATOM 883 O O . GLY A 1 111 ? -2.326 3.305 -18.672 1.00 89.31 111 GLY A O 1
ATOM 884 N N . LEU A 1 112 ? -2.343 5.067 -17.272 1.00 90.69 112 LEU A N 1
ATOM 885 C CA . LEU A 1 112 ? -2.299 6.094 -18.316 1.00 90.69 112 LEU A CA 1
ATOM 886 C C . LEU A 1 112 ? -0.956 6.159 -19.049 1.00 90.69 112 LEU A C 1
ATOM 888 O O . LEU A 1 112 ? -0.953 6.432 -20.244 1.00 90.69 112 LEU A O 1
ATOM 892 N N . ILE A 1 113 ? 0.163 5.882 -18.375 1.00 89.69 113 ILE A N 1
ATOM 893 C CA . ILE A 1 113 ? 1.486 5.797 -19.008 1.00 89.69 113 ILE A CA 1
ATOM 894 C C . ILE A 1 113 ? 1.525 4.624 -19.987 1.00 89.69 113 ILE A C 1
ATOM 896 O O . ILE A 1 113 ? 1.918 4.798 -21.138 1.00 89.69 113 ILE A O 1
ATOM 900 N N . LEU A 1 114 ? 1.051 3.446 -19.568 1.00 86.75 114 LEU A N 1
ATOM 901 C CA . LEU A 1 114 ? 0.964 2.275 -20.446 1.00 86.75 114 LEU A CA 1
ATOM 902 C C . LEU A 1 114 ? 0.020 2.514 -21.633 1.00 86.75 114 LEU A C 1
ATOM 904 O O . LEU A 1 114 ? 0.306 2.072 -22.747 1.00 86.75 114 LEU A O 1
ATOM 908 N N . LEU A 1 115 ? -1.089 3.223 -21.409 1.00 89.19 115 LEU A N 1
ATOM 909 C CA . LEU A 1 115 ? -2.013 3.605 -22.473 1.00 89.19 115 LEU A CA 1
ATOM 910 C C . LEU A 1 115 ? -1.380 4.615 -23.440 1.00 89.19 115 LEU A C 1
ATOM 912 O O . LEU A 1 115 ? -1.479 4.430 -24.648 1.00 89.19 115 LEU A O 1
ATOM 916 N N . GLY A 1 116 ? -0.720 5.654 -22.927 1.00 89.94 116 GLY A N 1
ATOM 917 C CA . GLY A 1 116 ? -0.061 6.687 -23.727 1.00 89.94 116 GLY A CA 1
ATOM 918 C C . GLY A 1 116 ? 1.059 6.128 -24.603 1.00 89.94 116 GLY A C 1
ATOM 919 O O . GLY A 1 116 ? 1.124 6.471 -25.781 1.00 89.94 116 GLY A O 1
ATOM 920 N N . ASP A 1 117 ? 1.862 5.205 -24.064 1.00 87.12 117 ASP A N 1
ATOM 921 C CA . ASP A 1 117 ? 2.893 4.471 -24.810 1.00 87.12 117 ASP A CA 1
ATOM 922 C C . ASP A 1 117 ? 2.266 3.616 -25.924 1.00 87.12 117 ASP A C 1
ATOM 924 O O . ASP A 1 117 ? 2.696 3.654 -27.075 1.00 87.12 117 ASP A O 1
ATOM 928 N N . LYS A 1 118 ? 1.166 2.909 -25.622 1.00 87.12 118 LYS A N 1
ATOM 929 C CA . LYS A 1 118 ? 0.453 2.077 -26.604 1.00 87.12 118 LYS A CA 1
ATOM 930 C C . LYS A 1 118 ? -0.223 2.886 -27.718 1.00 87.12 118 LYS A C 1
ATOM 932 O O . LYS A 1 118 ? -0.357 2.373 -28.828 1.00 87.12 118 LYS A O 1
ATOM 937 N N . MET A 1 119 ? -0.682 4.095 -27.405 1.00 92.31 119 MET A N 1
ATOM 938 C CA . MET A 1 119 ? -1.336 5.023 -28.334 1.00 92.31 119 MET A CA 1
ATOM 939 C C . MET A 1 119 ? -0.349 5.974 -29.026 1.00 92.31 119 MET A C 1
ATOM 941 O O . MET A 1 119 ? -0.787 6.839 -29.781 1.00 92.31 119 MET A O 1
ATOM 945 N N . GLU A 1 120 ? 0.955 5.827 -28.764 1.00 91.50 120 GLU A N 1
ATOM 946 C CA . GLU A 1 120 ? 2.033 6.636 -29.346 1.00 91.50 120 GLU A CA 1
ATOM 947 C C . GLU A 1 120 ? 1.895 8.148 -29.065 1.00 91.50 120 GLU A C 1
ATOM 949 O O . GLU A 1 120 ? 2.289 8.989 -29.871 1.00 91.50 120 GLU A O 1
ATOM 954 N N . TRP A 1 121 ? 1.345 8.524 -27.902 1.00 92.62 121 TRP A N 1
ATOM 955 C CA . TRP A 1 121 ? 1.251 9.933 -27.485 1.00 92.62 121 TRP A CA 1
ATOM 956 C C . TRP A 1 121 ? 2.609 10.515 -27.085 1.00 92.62 121 TRP A C 1
ATOM 958 O O . TRP A 1 121 ? 2.871 11.699 -27.293 1.00 92.62 121 TRP A O 1
ATOM 968 N N . TYR A 1 122 ? 3.454 9.685 -26.477 1.00 86.38 122 TYR A N 1
ATOM 969 C CA . TYR A 1 122 ? 4.826 9.984 -26.079 1.00 86.38 122 TYR A CA 1
ATOM 970 C C . TYR A 1 122 ? 5.569 8.665 -25.815 1.00 86.38 122 TYR A C 1
ATOM 972 O O . TYR A 1 122 ? 4.927 7.663 -25.493 1.00 86.38 122 TYR A O 1
ATOM 980 N N . PRO A 1 123 ? 6.909 8.637 -25.918 1.00 82.00 123 PRO A N 1
ATOM 981 C CA . PRO A 1 123 ? 7.685 7.462 -25.542 1.00 82.00 123 PRO A CA 1
ATOM 982 C C . PRO A 1 123 ? 7.781 7.341 -24.014 1.00 82.00 123 PRO A C 1
ATOM 984 O O . PRO A 1 123 ? 8.219 8.279 -23.346 1.00 82.00 123 PRO A O 1
ATOM 987 N N . ALA A 1 124 ? 7.436 6.183 -23.446 1.00 81.25 124 ALA A N 1
ATOM 988 C CA . ALA A 1 124 ? 7.670 5.922 -22.025 1.00 81.25 124 ALA A CA 1
ATOM 989 C C . ALA A 1 124 ? 9.153 5.576 -21.771 1.00 81.25 124 ALA A C 1
ATOM 991 O O . ALA A 1 124 ? 9.577 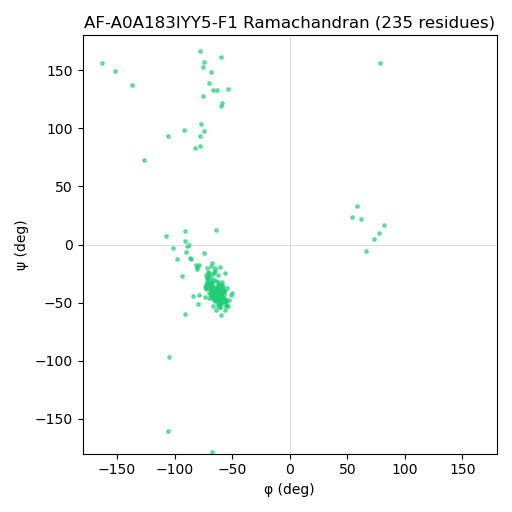4.422 -21.879 1.00 81.25 124 ALA A O 1
ATOM 992 N N . SER A 1 125 ? 9.970 6.582 -21.438 1.00 84.25 125 SER A N 1
ATOM 993 C CA . SER A 1 125 ? 11.383 6.371 -21.101 1.00 84.25 125 SER A CA 1
ATOM 994 C C . SER A 1 125 ? 11.538 5.655 -19.759 1.00 84.25 125 SER A C 1
ATOM 996 O O . SER A 1 125 ? 10.889 5.989 -18.766 1.00 84.25 125 SER A O 1
ATOM 998 N N . LYS A 1 126 ? 12.483 4.710 -19.693 1.00 80.69 126 LYS A N 1
ATOM 999 C CA . LYS A 1 126 ? 12.863 4.062 -18.429 1.00 80.69 126 LYS A CA 1
ATOM 1000 C C . LYS A 1 126 ? 13.390 5.066 -17.405 1.00 80.69 126 LYS A C 1
ATOM 1002 O O . LYS A 1 126 ? 13.137 4.897 -16.222 1.00 80.69 126 LYS A O 1
ATOM 1007 N N . ILE A 1 127 ? 14.101 6.102 -17.851 1.00 84.75 127 ILE A N 1
ATOM 1008 C CA . ILE A 1 127 ? 14.639 7.130 -16.949 1.00 84.75 127 ILE A CA 1
ATOM 1009 C C . ILE A 1 127 ? 13.486 7.901 -16.297 1.00 84.75 127 ILE A C 1
ATOM 1011 O O . ILE A 1 127 ? 13.478 8.062 -15.080 1.00 84.75 127 ILE A O 1
ATOM 1015 N N . ASP A 1 128 ? 12.476 8.285 -17.081 1.00 86.56 128 ASP A N 1
ATOM 1016 C CA . ASP A 1 128 ? 11.320 9.045 -16.590 1.00 86.56 128 ASP A CA 1
ATOM 1017 C C . ASP A 1 128 ? 10.516 8.232 -15.567 1.00 86.56 128 ASP A C 1
ATOM 1019 O O . ASP A 1 128 ? 10.158 8.738 -14.500 1.00 86.56 128 ASP A O 1
ATOM 1023 N N . MET A 1 129 ? 10.316 6.938 -15.844 1.00 86.62 129 MET A N 1
ATOM 1024 C CA . MET A 1 129 ? 9.697 5.999 -14.903 1.00 86.62 129 MET A CA 1
ATOM 1025 C C . MET A 1 129 ? 10.488 5.889 -13.592 1.00 86.62 129 MET A C 1
ATOM 1027 O O . MET A 1 129 ? 9.886 5.780 -12.527 1.00 86.62 129 MET A O 1
ATOM 1031 N N . GLY A 1 130 ? 11.819 5.966 -13.645 1.00 87.50 130 GLY A N 1
ATOM 1032 C CA . GLY A 1 130 ? 12.686 5.901 -12.463 1.00 87.50 130 GLY A CA 1
ATOM 1033 C C . GLY A 1 130 ? 12.660 7.136 -11.618 1.00 87.50 130 GLY A C 1
ATOM 1034 O O . GLY A 1 130 ? 12.529 7.045 -10.403 1.00 87.50 130 GLY A O 1
ATOM 1035 N N . CYS A 1 131 ? 12.731 8.300 -12.254 1.00 89.00 131 CYS A N 1
ATOM 1036 C CA . CYS A 1 131 ? 12.576 9.558 -11.546 1.00 89.00 131 CYS A CA 1
ATOM 1037 C C . CYS A 1 131 ? 11.216 9.616 -10.840 1.00 89.00 131 CYS A C 1
ATOM 1039 O O . CYS A 1 131 ? 11.156 10.013 -9.677 1.00 89.00 131 CYS A O 1
ATOM 1041 N N . MET A 1 132 ? 10.143 9.160 -11.500 1.00 90.75 132 MET A N 1
ATOM 1042 C CA . MET A 1 132 ? 8.834 9.037 -10.860 1.00 90.75 132 MET A CA 1
ATOM 1043 C C . MET A 1 132 ? 8.880 8.057 -9.682 1.00 90.75 132 MET A C 1
ATOM 1045 O O . MET A 1 132 ? 8.378 8.384 -8.608 1.00 90.75 132 MET A O 1
ATOM 1049 N N . MET A 1 133 ? 9.497 6.884 -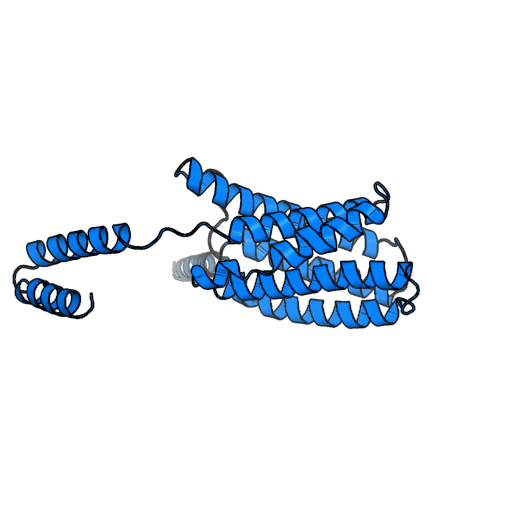9.850 1.00 91.00 133 MET A N 1
ATOM 1050 C CA . MET A 1 133 ? 9.538 5.876 -8.791 1.00 91.00 133 MET A CA 1
ATOM 1051 C C . MET A 1 133 ? 10.292 6.326 -7.550 1.00 91.00 133 MET A C 1
ATOM 1053 O O . MET A 1 133 ? 9.714 6.266 -6.468 1.00 91.00 133 MET A O 1
ATOM 1057 N N . ILE A 1 134 ? 11.463 6.938 -7.709 1.00 93.62 134 ILE A N 1
ATOM 1058 C CA . ILE A 1 134 ? 12.253 7.486 -6.600 1.00 93.62 134 ILE A CA 1
ATOM 1059 C C . ILE A 1 134 ? 11.445 8.509 -5.787 1.00 93.62 134 ILE A C 1
ATOM 1061 O O . ILE A 1 134 ? 11.490 8.510 -4.554 1.00 93.62 134 ILE A O 1
ATOM 1065 N N . VAL A 1 135 ? 10.668 9.374 -6.453 1.00 94.12 135 VAL A N 1
ATOM 1066 C CA . VAL A 1 135 ? 9.789 10.338 -5.766 1.00 94.12 135 VAL A CA 1
ATOM 1067 C C . VAL A 1 135 ? 8.749 9.608 -4.913 1.00 94.12 135 VAL A C 1
ATOM 1069 O O . VAL A 1 135 ? 8.537 9.975 -3.754 1.00 94.12 135 VAL A O 1
ATOM 1072 N N . PHE A 1 136 ? 8.135 8.549 -5.445 1.00 92.50 136 PHE A N 1
ATOM 1073 C CA . PHE A 1 136 ? 7.162 7.742 -4.707 1.00 92.50 136 PHE A CA 1
ATOM 1074 C C . PHE A 1 136 ? 7.794 6.878 -3.607 1.00 92.50 136 PHE A C 1
ATOM 1076 O O . PHE A 1 136 ? 7.153 6.654 -2.578 1.00 92.50 136 PHE A O 1
ATOM 1083 N N . THR A 1 137 ? 9.054 6.469 -3.747 1.00 95.44 137 THR A N 1
ATOM 1084 C CA . THR A 1 137 ? 9.829 5.806 -2.692 1.00 95.44 137 THR A CA 1
ATOM 1085 C C . THR A 1 137 ? 10.002 6.734 -1.498 1.00 95.44 137 THR A C 1
ATOM 1087 O O . THR A 1 137 ? 9.617 6.389 -0.378 1.00 95.44 137 THR A O 1
ATOM 1090 N N . VAL A 1 138 ? 10.498 7.956 -1.730 1.00 95.94 138 VAL A N 1
ATOM 1091 C CA . VAL A 1 138 ? 10.655 8.973 -0.677 1.00 95.94 138 VAL A CA 1
ATOM 1092 C C . VAL A 1 138 ? 9.306 9.310 -0.047 1.00 95.94 138 VAL A C 1
ATOM 1094 O O . VAL A 1 138 ? 9.189 9.346 1.178 1.00 95.94 138 VAL A O 1
ATOM 1097 N N . PHE A 1 139 ? 8.273 9.495 -0.872 1.00 93.75 139 PHE A N 1
ATOM 1098 C CA . PHE A 1 139 ? 6.913 9.739 -0.406 1.00 93.75 139 PHE A CA 1
ATOM 1099 C C . PHE A 1 139 ? 6.419 8.619 0.519 1.00 93.75 139 PHE A C 1
ATOM 1101 O O . PHE A 1 139 ? 5.972 8.897 1.629 1.00 93.75 139 PHE A O 1
ATOM 1108 N N . THR A 1 140 ? 6.569 7.353 0.124 1.00 94.12 140 THR A N 1
ATOM 1109 C CA . THR A 1 140 ? 6.177 6.189 0.939 1.00 94.12 140 THR A CA 1
ATOM 1110 C C . THR A 1 140 ? 6.937 6.147 2.267 1.00 94.12 140 THR A C 1
ATOM 1112 O O . THR A 1 140 ? 6.345 5.847 3.304 1.00 94.12 140 THR A O 1
ATOM 1115 N N . GLY A 1 141 ? 8.217 6.531 2.272 1.00 95.19 141 GLY A N 1
ATOM 1116 C CA . GLY A 1 141 ? 9.017 6.651 3.493 1.00 95.19 141 GLY A CA 1
ATOM 1117 C C . GLY A 1 141 ? 8.441 7.645 4.512 1.00 95.19 141 GLY A C 1
ATOM 1118 O O . GLY A 1 141 ? 8.496 7.390 5.715 1.00 95.19 141 GLY A O 1
ATOM 1119 N N . ILE A 1 142 ? 7.819 8.738 4.055 1.00 95.12 142 ILE A N 1
ATOM 1120 C CA . ILE A 1 142 ? 7.132 9.705 4.932 1.00 95.12 142 ILE A CA 1
ATOM 1121 C C . ILE A 1 142 ? 5.904 9.060 5.589 1.00 95.12 142 ILE A C 1
ATOM 1123 O O . ILE A 1 142 ? 5.679 9.235 6.788 1.00 95.12 142 ILE A O 1
ATOM 1127 N N . TRP A 1 143 ? 5.131 8.284 4.825 1.00 92.88 143 TRP A N 1
ATOM 1128 C CA . TRP A 1 143 ? 3.949 7.572 5.325 1.00 92.88 143 TRP A CA 1
ATOM 1129 C C . TRP A 1 143 ? 4.290 6.408 6.249 1.00 92.88 143 TRP A C 1
ATOM 1131 O O . TRP A 1 143 ? 3.472 6.045 7.091 1.00 92.88 143 TRP A O 1
ATOM 1141 N N . LEU A 1 144 ? 5.491 5.843 6.146 1.00 94.62 144 LEU A N 1
ATOM 1142 C CA . LEU A 1 144 ? 5.901 4.722 6.981 1.00 94.62 144 LEU A CA 1
ATOM 1143 C C . LEU A 1 144 ? 5.956 5.095 8.473 1.00 94.62 144 LEU A C 1
ATOM 1145 O O . LEU A 1 144 ? 5.454 4.345 9.308 1.00 94.62 144 LEU A O 1
ATOM 1149 N N . TYR A 1 145 ? 6.489 6.266 8.832 1.00 94.19 145 TYR A N 1
ATOM 1150 C CA . TYR A 1 145 ? 6.616 6.681 10.237 1.00 94.19 145 TYR A CA 1
ATOM 1151 C C . TYR A 1 145 ? 5.297 6.663 11.046 1.00 94.19 145 TYR A C 1
ATOM 1153 O O . TYR A 1 145 ? 5.267 6.026 12.104 1.00 94.19 145 TYR A O 1
ATOM 1161 N N . PRO A 1 146 ? 4.190 7.299 10.604 1.00 94.19 146 PRO A N 1
ATOM 1162 C CA . PRO A 1 146 ? 2.932 7.275 11.353 1.00 94.19 146 PRO A CA 1
ATOM 1163 C C . PRO A 1 146 ? 2.347 5.863 11.521 1.00 94.19 146 PRO A C 1
ATOM 1165 O O . PRO A 1 146 ? 1.683 5.613 12.528 1.00 94.19 146 PRO A O 1
ATOM 1168 N N . THR A 1 147 ? 2.638 4.910 10.625 1.00 94.62 147 THR A N 1
ATOM 1169 C CA . THR A 1 147 ? 2.138 3.526 10.770 1.00 94.62 147 THR A CA 1
ATOM 1170 C C . THR A 1 147 ? 2.702 2.797 11.993 1.00 94.62 147 THR A C 1
ATOM 1172 O O . THR A 1 147 ? 2.053 1.889 12.507 1.00 94.62 147 THR A O 1
ATOM 1175 N N . LEU A 1 148 ? 3.834 3.247 12.556 1.00 94.88 148 LEU A N 1
ATOM 1176 C CA . LEU A 1 148 ? 4.384 2.723 13.818 1.00 94.88 148 LEU A CA 1
ATOM 1177 C C . LEU A 1 148 ? 3.438 2.905 15.021 1.00 94.88 148 LEU A C 1
ATOM 1179 O O . LEU A 1 148 ? 3.599 2.235 16.048 1.00 94.88 148 LEU A O 1
ATOM 1183 N N . TYR A 1 149 ? 2.473 3.819 14.900 1.00 93.44 149 TYR A N 1
ATOM 1184 C CA . TYR A 1 149 ? 1.449 4.129 15.898 1.00 93.44 149 TYR A CA 1
ATOM 1185 C C . TYR A 1 149 ? 0.082 3.497 15.579 1.00 93.44 149 TYR A C 1
ATOM 1187 O O . TYR A 1 149 ? -0.846 3.646 16.370 1.00 93.44 149 TYR A O 1
ATOM 1195 N N . MET A 1 150 ? -0.040 2.805 14.444 1.00 93.25 150 MET A N 1
ATOM 1196 C CA . MET A 1 150 ? -1.258 2.137 13.963 1.00 93.25 150 MET A CA 1
ATOM 1197 C C . MET A 1 150 ? -1.143 0.618 14.138 1.00 93.25 150 MET A C 1
ATOM 1199 O O . MET A 1 150 ? -0.324 0.171 14.927 1.00 93.25 150 MET A O 1
ATOM 1203 N N . ASP A 1 151 ? -1.933 -0.195 13.437 1.00 94.31 151 ASP A N 1
ATOM 1204 C CA . ASP A 1 151 ? -1.869 -1.657 13.553 1.00 94.31 151 ASP A CA 1
ATOM 1205 C C . ASP A 1 151 ? -0.566 -2.249 12.990 1.00 94.31 151 ASP A C 1
ATOM 1207 O O . ASP A 1 151 ? 0.004 -1.751 12.013 1.00 94.31 151 ASP A O 1
ATOM 1211 N N . LEU A 1 152 ? -0.105 -3.359 13.580 1.00 95.62 152 LEU A N 1
ATOM 1212 C CA . LEU A 1 152 ? 1.137 -4.021 13.160 1.00 95.62 152 LEU A CA 1
ATOM 1213 C C . LEU A 1 152 ? 1.077 -4.457 11.693 1.00 95.62 152 LEU A C 1
ATOM 1215 O O . LEU A 1 152 ? 2.029 -4.226 10.955 1.00 95.62 152 LEU A O 1
ATOM 1219 N N . ALA A 1 153 ? -0.034 -5.057 11.263 1.00 96.62 153 ALA A N 1
ATOM 1220 C CA . ALA A 1 153 ? -0.209 -5.506 9.886 1.00 96.62 153 ALA A CA 1
ATOM 1221 C C . ALA A 1 153 ? -0.087 -4.344 8.886 1.00 96.62 153 ALA A C 1
ATOM 1223 O O . ALA A 1 153 ? 0.563 -4.493 7.853 1.00 96.62 153 ALA A O 1
ATOM 1224 N N . LEU A 1 154 ? -0.638 -3.170 9.216 1.00 94.75 154 LEU A N 1
ATOM 1225 C CA . LEU A 1 154 ? -0.535 -1.976 8.376 1.00 94.75 154 LEU A CA 1
ATOM 1226 C C . LEU A 1 154 ? 0.908 -1.459 8.308 1.00 94.75 154 LEU A C 1
ATOM 1228 O O . LEU A 1 154 ? 1.399 -1.141 7.227 1.00 94.75 154 LEU A O 1
ATOM 1232 N N . CYS A 1 155 ? 1.610 -1.429 9.443 1.00 96.50 155 CYS A N 1
ATOM 1233 C CA . CYS A 1 155 ? 3.026 -1.068 9.484 1.00 96.50 155 CYS A CA 1
ATOM 1234 C C . CYS A 1 155 ? 3.891 -2.026 8.656 1.00 96.50 155 CYS A C 1
ATOM 1236 O O . CYS A 1 155 ? 4.800 -1.582 7.954 1.00 96.50 155 CYS A O 1
ATOM 1238 N N . LEU A 1 156 ? 3.616 -3.332 8.720 1.00 96.94 156 LEU A N 1
ATOM 1239 C CA . LEU A 1 156 ? 4.311 -4.341 7.921 1.00 96.94 156 LEU A CA 1
ATOM 1240 C C . LEU A 1 156 ? 4.036 -4.151 6.428 1.00 96.94 156 LEU A C 1
ATOM 1242 O O . LEU A 1 156 ? 4.979 -4.171 5.647 1.00 96.94 156 LEU A O 1
ATOM 1246 N N . MET A 1 157 ? 2.785 -3.884 6.046 1.00 96.12 157 MET A N 1
ATOM 1247 C CA . MET A 1 157 ? 2.411 -3.593 4.659 1.00 96.12 157 MET A CA 1
ATOM 1248 C C . MET A 1 157 ? 3.168 -2.379 4.103 1.00 96.12 157 MET A C 1
ATOM 1250 O O . MET A 1 157 ? 3.724 -2.452 3.015 1.00 96.12 157 MET A O 1
ATOM 1254 N N . PHE A 1 158 ? 3.223 -1.270 4.849 1.00 95.69 158 PHE A N 1
ATOM 1255 C CA . PHE A 1 158 ? 3.948 -0.067 4.421 1.00 95.69 158 PHE A CA 1
ATOM 1256 C C . PHE A 1 158 ? 5.469 -0.257 4.419 1.00 95.69 158 PHE A C 1
ATOM 1258 O O . PHE A 1 158 ? 6.152 0.307 3.568 1.00 95.69 158 PHE A O 1
ATOM 1265 N N . SER A 1 159 ? 6.003 -1.050 5.353 1.00 97.06 159 SER A N 1
ATOM 1266 C CA . SER A 1 159 ? 7.435 -1.375 5.407 1.00 97.06 159 SER A CA 1
ATOM 1267 C C . SER A 1 159 ? 7.851 -2.218 4.205 1.00 97.06 159 SER A C 1
ATOM 1269 O O . SER A 1 159 ? 8.868 -1.937 3.574 1.00 97.06 159 SER A O 1
ATOM 1271 N N . ASP A 1 160 ? 7.044 -3.226 3.878 1.00 97.06 160 ASP A N 1
ATOM 1272 C CA . ASP A 1 160 ? 7.221 -4.077 2.707 1.00 97.06 160 ASP A CA 1
ATOM 1273 C C . ASP A 1 160 ? 7.098 -3.265 1.411 1.00 97.06 160 ASP A C 1
ATOM 1275 O O . ASP A 1 160 ? 7.993 -3.325 0.572 1.00 97.06 160 ASP A O 1
ATOM 1279 N N . LEU A 1 161 ? 6.080 -2.403 1.303 1.00 95.56 161 LEU A N 1
ATOM 1280 C CA . LEU A 1 161 ? 5.898 -1.507 0.161 1.00 95.56 161 LEU A CA 1
ATOM 1281 C C . LEU A 1 161 ? 7.093 -0.563 -0.039 1.00 95.56 161 LEU A C 1
ATOM 1283 O O . LEU A 1 161 ? 7.570 -0.393 -1.159 1.00 95.56 161 LEU A O 1
ATOM 1287 N N . PHE A 1 162 ? 7.599 0.038 1.041 1.00 97.06 162 PHE A N 1
ATOM 1288 C CA . PHE A 1 162 ? 8.777 0.904 0.990 1.00 97.06 162 PHE A CA 1
ATOM 1289 C C . PHE A 1 162 ? 10.021 0.138 0.526 1.00 97.06 162 PHE A C 1
ATOM 1291 O O . PHE A 1 162 ? 10.767 0.623 -0.325 1.00 97.06 162 PHE A O 1
ATOM 1298 N N . LEU A 1 163 ? 10.223 -1.080 1.035 1.00 97.12 163 LEU A N 1
ATOM 1299 C CA . LEU A 1 163 ? 11.326 -1.931 0.607 1.00 97.12 163 LEU A CA 1
ATOM 1300 C C . LEU A 1 163 ? 11.174 -2.339 -0.865 1.00 97.12 163 LEU A C 1
ATOM 1302 O O . LEU A 1 163 ? 12.136 -2.255 -1.620 1.00 97.12 163 LEU A O 1
ATOM 1306 N N . ALA A 1 164 ? 9.972 -2.713 -1.299 1.00 95.56 164 ALA A N 1
ATOM 1307 C CA . ALA A 1 164 ? 9.687 -3.070 -2.684 1.00 95.56 164 ALA A CA 1
ATOM 1308 C C . ALA A 1 164 ? 10.036 -1.927 -3.651 1.00 95.56 164 ALA A C 1
ATOM 1310 O O . ALA A 1 164 ? 10.686 -2.165 -4.670 1.00 95.56 164 ALA A O 1
ATOM 1311 N N . PHE A 1 165 ? 9.684 -0.687 -3.294 1.00 94.56 165 PHE A N 1
ATOM 1312 C CA . PHE A 1 165 ? 10.054 0.502 -4.059 1.00 94.56 165 PHE A CA 1
ATOM 1313 C C . PHE A 1 165 ? 11.571 0.723 -4.130 1.00 94.56 165 PHE A C 1
ATOM 1315 O O . PHE A 1 165 ? 12.086 0.970 -5.214 1.00 94.56 165 PHE A O 1
ATOM 1322 N N . ILE A 1 166 ? 12.310 0.535 -3.031 1.00 95.62 166 ILE A N 1
ATOM 1323 C CA . ILE A 1 166 ? 13.783 0.625 -3.049 1.00 95.62 166 ILE A CA 1
ATOM 1324 C C . ILE A 1 166 ? 14.389 -0.390 -4.027 1.00 95.62 166 ILE A C 1
ATOM 1326 O O . ILE A 1 166 ? 15.280 -0.050 -4.803 1.00 95.62 166 ILE A O 1
ATOM 1330 N N . PHE A 1 167 ? 13.922 -1.640 -4.010 1.00 94.19 167 PHE A N 1
ATOM 1331 C CA . PHE A 1 167 ? 14.435 -2.661 -4.928 1.00 94.19 167 PHE A CA 1
ATOM 1332 C C . PHE A 1 167 ? 14.057 -2.366 -6.388 1.00 94.19 167 PHE A C 1
ATOM 1334 O O . PHE A 1 167 ? 14.867 -2.619 -7.281 1.00 94.19 167 PHE A O 1
ATOM 1341 N N . ALA A 1 168 ? 12.869 -1.804 -6.630 1.00 91.56 168 ALA A N 1
ATOM 1342 C CA . ALA A 1 168 ? 12.452 -1.351 -7.956 1.00 91.56 168 ALA A CA 1
ATOM 1343 C C . ALA A 1 168 ? 13.319 -0.184 -8.462 1.00 91.56 168 ALA A C 1
ATOM 1345 O O . ALA A 1 168 ? 13.748 -0.191 -9.615 1.00 91.56 168 ALA A O 1
ATOM 1346 N N . ASP A 1 169 ? 13.658 0.773 -7.596 1.00 92.31 169 ASP A N 1
ATOM 1347 C CA . ASP A 1 169 ? 14.567 1.871 -7.937 1.00 92.31 169 ASP A CA 1
ATOM 1348 C C . ASP A 1 169 ? 15.967 1.346 -8.281 1.00 92.31 169 ASP A C 1
ATOM 1350 O O . ASP A 1 169 ? 16.559 1.756 -9.279 1.00 92.31 169 ASP A O 1
ATOM 1354 N N . ILE A 1 170 ? 16.493 0.395 -7.499 1.00 91.25 170 ILE A N 1
ATOM 1355 C CA . ILE A 1 170 ? 17.796 -0.231 -7.770 1.00 91.25 170 ILE A CA 1
ATOM 1356 C C . ILE A 1 170 ? 17.782 -0.965 -9.116 1.00 91.25 170 ILE A C 1
ATOM 1358 O O . ILE A 1 170 ? 18.744 -0.847 -9.877 1.00 91.25 170 ILE A O 1
ATOM 1362 N N . GLU A 1 171 ? 16.718 -1.704 -9.446 1.00 88.62 171 GLU A N 1
ATOM 1363 C CA . GLU A 1 171 ? 16.573 -2.315 -10.775 1.00 88.62 171 GLU A CA 1
ATOM 1364 C C . GLU A 1 171 ? 16.685 -1.254 -11.874 1.00 88.62 171 GLU A C 1
ATOM 1366 O O . GLU A 1 171 ? 17.444 -1.416 -12.833 1.00 88.62 171 GLU A O 1
ATOM 1371 N N . LEU A 1 172 ? 15.969 -0.142 -11.724 1.00 85.12 172 LEU A N 1
ATOM 1372 C CA . LEU A 1 172 ? 15.939 0.877 -12.758 1.00 85.12 172 LEU A CA 1
ATOM 1373 C C . LEU A 1 172 ? 17.270 1.621 -12.911 1.00 85.12 172 LEU A C 1
ATOM 1375 O O . LEU A 1 172 ? 17.650 1.960 -14.032 1.00 85.12 172 LEU A O 1
ATOM 1379 N N . LEU A 1 173 ? 17.996 1.824 -11.809 1.00 84.62 173 LEU A N 1
ATOM 1380 C CA . LEU A 1 173 ? 19.334 2.422 -11.800 1.00 84.62 173 LEU A CA 1
ATOM 1381 C C . LEU A 1 173 ? 20.406 1.484 -12.369 1.00 84.62 173 LEU A C 1
ATOM 1383 O O . LEU A 1 173 ? 21.343 1.943 -13.018 1.00 84.62 173 LEU A O 1
ATOM 1387 N N . THR A 1 174 ? 20.280 0.177 -12.130 1.00 83.69 174 THR A N 1
ATOM 1388 C CA . THR A 1 174 ? 21.213 -0.836 -12.658 1.00 83.69 174 THR A CA 1
ATOM 1389 C C . THR A 1 174 ? 20.922 -1.196 -14.115 1.00 83.69 174 THR A C 1
ATOM 1391 O O . THR A 1 174 ? 21.807 -1.677 -14.818 1.00 83.69 174 THR A O 1
ATOM 1394 N N . GLY A 1 175 ? 19.699 -0.949 -14.595 1.00 76.19 175 GLY A N 1
ATOM 1395 C CA . GLY A 1 175 ? 19.276 -1.252 -15.963 1.00 76.19 175 GLY A CA 1
ATOM 1396 C C . GLY A 1 175 ? 19.073 -2.748 -16.237 1.00 76.19 175 GLY A C 1
ATOM 1397 O O . GLY A 1 175 ? 18.788 -3.127 -17.379 1.00 76.19 175 GLY A O 1
ATOM 1398 N N . GLU A 1 176 ? 19.191 -3.599 -15.213 1.00 74.62 176 GLU A N 1
ATOM 1399 C CA . GLU A 1 176 ? 19.053 -5.052 -15.312 1.00 74.62 176 GLU A CA 1
ATOM 1400 C C . GLU A 1 176 ? 17.582 -5.480 -15.384 1.00 74.62 176 GLU A C 1
ATOM 1402 O O . GLU A 1 176 ? 16.956 -5.881 -14.399 1.00 74.62 176 GLU A O 1
ATOM 1407 N N . VAL A 1 177 ? 17.028 -5.453 -16.595 1.00 68.56 177 VAL A N 1
ATOM 1408 C CA . VAL A 1 177 ? 15.660 -5.923 -16.851 1.00 68.56 177 VAL A CA 1
ATOM 1409 C C . VAL A 1 177 ? 15.528 -7.396 -16.453 1.00 68.56 177 VAL A C 1
ATOM 1411 O O . VAL A 1 177 ? 16.220 -8.254 -17.002 1.00 68.56 177 VAL A O 1
ATOM 1414 N N . ARG A 1 178 ? 14.594 -7.702 -15.538 1.00 70.81 178 ARG A N 1
ATOM 1415 C CA . ARG A 1 178 ? 14.337 -9.061 -15.002 1.00 70.81 178 ARG A CA 1
ATOM 1416 C C . ARG A 1 178 ? 15.524 -9.692 -14.254 1.00 70.81 178 ARG A C 1
ATOM 1418 O O . ARG A 1 178 ? 15.571 -10.917 -14.092 1.00 70.81 178 ARG A O 1
ATOM 1425 N N . GLY A 1 179 ? 16.451 -8.868 -13.767 1.00 84.56 179 GLY A N 1
ATOM 1426 C CA . GLY A 1 179 ? 17.532 -9.301 -12.886 1.00 84.56 179 GLY A CA 1
ATOM 1427 C C . GLY A 1 179 ? 17.044 -9.747 -11.497 1.00 84.56 179 GLY A C 1
ATOM 1428 O O . GLY A 1 179 ? 15.841 -9.728 -11.201 1.00 84.56 179 GLY A O 1
ATOM 1429 N N . PRO A 1 180 ? 17.969 -10.142 -10.605 1.00 87.81 180 PRO A N 1
ATOM 1430 C CA . PRO A 1 180 ? 17.649 -10.527 -9.229 1.00 87.81 180 PRO A CA 1
ATOM 1431 C C . PRO A 1 180 ? 16.864 -9.448 -8.466 1.00 87.81 180 PRO A C 1
ATOM 1433 O O . PRO A 1 180 ? 15.935 -9.781 -7.732 1.00 87.81 180 PRO A O 1
ATOM 1436 N N . MET A 1 181 ? 17.184 -8.168 -8.691 1.00 89.69 181 MET A N 1
ATOM 1437 C CA . MET A 1 181 ? 16.518 -7.035 -8.032 1.00 89.69 181 MET A CA 1
ATOM 1438 C C . MET A 1 181 ? 15.062 -6.877 -8.471 1.00 89.69 181 MET A C 1
ATOM 1440 O O . MET A 1 181 ? 14.191 -6.722 -7.621 1.00 89.69 181 MET A O 1
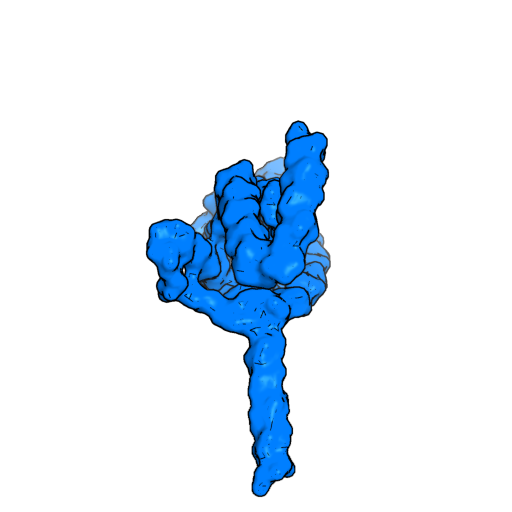ATOM 1444 N N . SER A 1 182 ? 14.777 -7.038 -9.767 1.00 87.81 182 SER A N 1
ATOM 1445 C CA . SER A 1 182 ? 13.406 -7.017 -10.300 1.00 87.81 182 SER A CA 1
ATOM 1446 C C . SER A 1 182 ? 12.544 -8.123 -9.675 1.00 87.81 182 SER A C 1
ATOM 1448 O O . SER A 1 182 ? 11.417 -7.885 -9.244 1.00 87.81 182 SER A O 1
ATOM 1450 N N . LYS A 1 183 ? 13.096 -9.339 -9.538 1.00 90.25 183 LYS A N 1
ATOM 1451 C CA . LYS A 1 183 ? 12.395 -10.463 -8.889 1.00 90.25 183 LYS A CA 1
ATOM 1452 C C . LYS A 1 183 ? 12.177 -10.228 -7.396 1.00 90.25 183 LYS A C 1
ATOM 1454 O O . LYS A 1 183 ? 11.118 -10.582 -6.879 1.00 90.25 183 LYS A O 1
ATOM 1459 N N . ALA A 1 184 ? 13.158 -9.645 -6.708 1.00 93.31 184 ALA A N 1
ATOM 1460 C CA . ALA A 1 184 ? 13.039 -9.299 -5.297 1.00 93.31 184 ALA A CA 1
ATOM 1461 C C . ALA A 1 184 ? 11.957 -8.231 -5.078 1.00 93.31 184 ALA A C 1
ATOM 1463 O O . ALA A 1 184 ? 11.054 -8.454 -4.275 1.00 93.31 184 ALA A O 1
ATOM 1464 N N . ALA A 1 185 ? 11.980 -7.144 -5.858 1.00 93.81 185 ALA A N 1
ATOM 1465 C CA . ALA A 1 185 ? 10.944 -6.113 -5.842 1.00 93.81 185 ALA A CA 1
ATOM 1466 C C . ALA A 1 185 ? 9.557 -6.718 -6.094 1.00 93.81 185 ALA A C 1
ATOM 1468 O O . ALA A 1 185 ? 8.636 -6.505 -5.309 1.00 93.81 185 ALA A O 1
ATOM 1469 N N . ALA A 1 186 ? 9.421 -7.538 -7.143 1.00 93.38 186 ALA A N 1
ATOM 1470 C CA . ALA A 1 186 ? 8.154 -8.172 -7.489 1.00 93.38 186 ALA A CA 1
ATOM 1471 C C . ALA A 1 186 ? 7.622 -9.099 -6.389 1.00 93.38 186 ALA A C 1
ATOM 1473 O O . ALA A 1 186 ? 6.421 -9.134 -6.125 1.00 93.38 186 ALA A O 1
ATOM 1474 N N . THR A 1 187 ? 8.516 -9.827 -5.719 1.00 95.56 187 THR A N 1
ATOM 1475 C CA . THR A 1 187 ? 8.148 -10.706 -4.604 1.00 95.56 187 THR A CA 1
ATOM 1476 C C . THR A 1 187 ? 7.685 -9.903 -3.393 1.00 95.56 187 THR A C 1
ATOM 1478 O O . THR A 1 187 ? 6.665 -10.252 -2.805 1.00 95.56 187 THR A O 1
ATOM 1481 N N . LEU A 1 188 ? 8.390 -8.821 -3.046 1.00 96.75 188 LEU A N 1
ATOM 1482 C CA . LEU A 1 188 ? 7.988 -7.929 -1.957 1.00 96.75 188 LEU A CA 1
ATOM 1483 C C . LEU A 1 188 ? 6.620 -7.316 -2.254 1.00 96.75 188 LEU A C 1
ATOM 1485 O O . LEU A 1 188 ? 5.681 -7.565 -1.516 1.00 96.75 188 LEU A O 1
ATOM 1489 N N . PHE A 1 189 ? 6.436 -6.681 -3.415 1.00 95.62 189 PHE A N 1
ATOM 1490 C CA . PHE A 1 189 ? 5.125 -6.161 -3.815 1.00 95.62 189 PHE A CA 1
ATOM 1491 C C . PHE A 1 189 ? 4.011 -7.214 -3.697 1.00 95.62 189 PHE A C 1
ATOM 1493 O O . PHE A 1 189 ? 2.936 -6.916 -3.180 1.00 95.62 189 PHE A O 1
ATOM 1500 N N . LEU A 1 190 ? 4.252 -8.456 -4.128 1.00 96.31 190 LEU A N 1
ATOM 1501 C CA . LEU A 1 190 ? 3.271 -9.531 -3.989 1.00 96.31 190 LEU A CA 1
ATOM 1502 C C . LEU A 1 190 ? 2.917 -9.804 -2.515 1.00 96.31 190 LEU A C 1
ATOM 1504 O O . LEU A 1 190 ? 1.736 -9.942 -2.191 1.00 96.31 190 LEU A O 1
ATOM 1508 N N . ILE A 1 191 ? 3.913 -9.844 -1.626 1.00 97.38 191 ILE A N 1
ATOM 1509 C CA . ILE A 1 191 ? 3.718 -9.993 -0.178 1.00 97.38 191 ILE A CA 1
ATOM 1510 C C . ILE A 1 191 ? 2.897 -8.820 0.371 1.00 97.38 191 ILE A C 1
ATOM 1512 O O . ILE A 1 191 ? 1.878 -9.058 1.018 1.00 97.38 191 ILE A O 1
ATOM 1516 N N . GLY A 1 192 ? 3.258 -7.573 0.066 1.00 96.44 192 GLY A N 1
ATOM 1517 C CA . GLY A 1 192 ? 2.502 -6.387 0.475 1.00 96.44 192 GLY A CA 1
ATOM 1518 C C . GLY A 1 192 ? 1.048 -6.402 -0.008 1.00 96.44 192 GLY A C 1
ATOM 1519 O O . GLY A 1 192 ? 0.133 -6.090 0.758 1.00 96.44 192 GLY A O 1
ATOM 1520 N N . GLY A 1 193 ? 0.807 -6.851 -1.244 1.00 95.94 193 GLY A N 1
ATOM 1521 C CA . GLY A 1 193 ? -0.538 -7.051 -1.7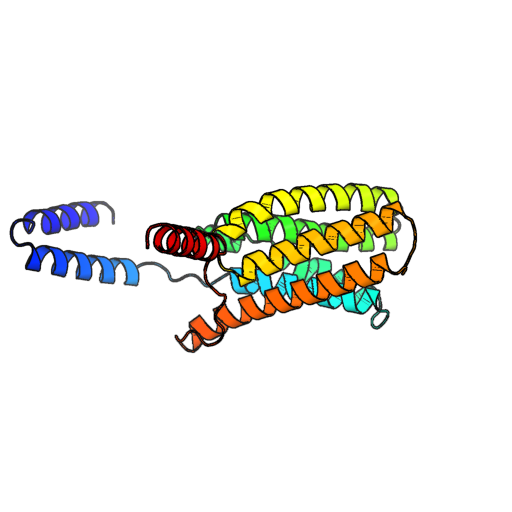90 1.00 95.94 193 GLY A CA 1
ATOM 1522 C C . GLY A 1 193 ? -1.355 -8.062 -0.979 1.00 95.94 193 GLY A C 1
ATOM 1523 O O . GLY A 1 193 ? -2.502 -7.783 -0.620 1.00 95.94 193 GLY A O 1
ATOM 1524 N N . LEU A 1 194 ? -0.750 -9.194 -0.610 1.00 97.50 194 LEU A N 1
ATOM 1525 C CA . LEU A 1 194 ? -1.381 -10.214 0.233 1.00 97.50 194 LEU A CA 1
ATOM 1526 C C . LEU A 1 194 ? -1.631 -9.726 1.668 1.00 97.50 194 LEU A C 1
ATOM 1528 O O . LEU A 1 194 ? -2.685 -10.021 2.232 1.00 97.50 194 LEU A O 1
ATOM 1532 N N . ILE A 1 195 ? -0.718 -8.940 2.249 1.00 97.56 195 ILE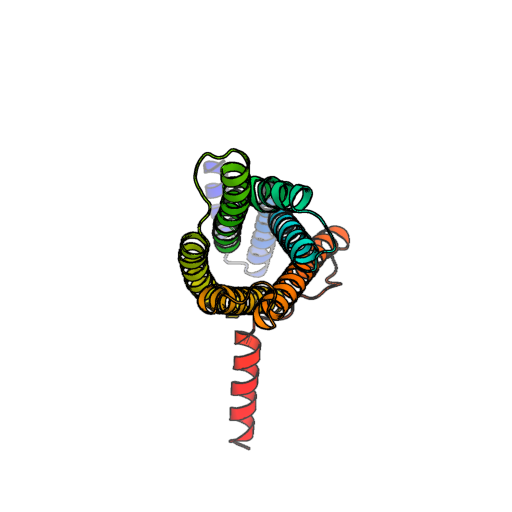 A N 1
ATOM 1533 C CA . ILE A 1 195 ? -0.932 -8.312 3.563 1.00 97.56 195 ILE A CA 1
ATOM 1534 C C . ILE A 1 195 ? -2.120 -7.343 3.495 1.00 97.56 195 ILE A C 1
ATOM 1536 O O . ILE A 1 195 ? -2.953 -7.337 4.401 1.00 97.56 195 ILE A O 1
ATOM 1540 N N . SER A 1 196 ? -2.265 -6.571 2.413 1.00 96.44 196 SER A N 1
ATOM 1541 C CA . SER A 1 196 ? -3.426 -5.685 2.249 1.00 96.44 196 SER A CA 1
ATOM 1542 C C . SER A 1 196 ? -4.747 -6.461 2.246 1.00 96.44 196 SER A C 1
ATOM 1544 O O . SER A 1 196 ? -5.706 -6.057 2.904 1.00 96.44 196 SER A O 1
ATOM 1546 N N . TRP A 1 197 ? -4.784 -7.627 1.592 1.00 96.50 197 TRP A N 1
ATOM 1547 C CA . TRP A 1 197 ? -5.953 -8.504 1.581 1.00 96.50 197 TRP A CA 1
ATOM 1548 C C . TRP A 1 197 ? -6.208 -9.162 2.934 1.00 96.50 197 TRP A C 1
ATOM 1550 O O . TRP A 1 197 ? -7.365 -9.357 3.300 1.00 96.50 197 TRP A O 1
ATOM 1560 N N . TYR A 1 198 ? -5.162 -9.448 3.710 1.00 97.56 198 TYR A N 1
ATOM 1561 C CA . TYR A 1 198 ? -5.310 -9.885 5.096 1.00 97.56 198 TYR A CA 1
ATOM 1562 C C . TYR A 1 198 ? -5.994 -8.808 5.955 1.00 97.56 198 TYR A C 1
ATOM 1564 O O . TYR A 1 198 ? -6.963 -9.102 6.655 1.00 97.56 198 TYR A O 1
ATOM 1572 N N . ILE A 1 199 ? -5.554 -7.549 5.853 1.00 96.50 199 ILE A N 1
ATOM 1573 C CA . ILE A 1 199 ? -6.164 -6.420 6.579 1.00 96.50 199 ILE A CA 1
ATOM 1574 C C . ILE A 1 199 ? -7.602 -6.172 6.090 1.00 96.50 199 ILE A C 1
ATOM 1576 O O . ILE A 1 199 ? -8.512 -5.954 6.889 1.00 96.50 199 ILE A O 1
ATOM 1580 N N . MET A 1 200 ? -7.842 -6.257 4.780 1.00 95.62 200 MET A N 1
ATOM 1581 C CA . MET A 1 200 ? -9.184 -6.180 4.196 1.00 95.62 200 MET A CA 1
ATOM 1582 C C . MET A 1 200 ? -10.100 -7.271 4.770 1.00 95.62 200 MET A C 1
ATOM 1584 O O . MET A 1 200 ? -11.213 -6.976 5.206 1.00 95.62 200 MET A O 1
ATOM 1588 N N . ALA A 1 201 ? -9.635 -8.523 4.796 1.00 96.56 201 ALA A N 1
ATOM 1589 C CA . ALA A 1 201 ? -10.387 -9.651 5.334 1.00 96.56 201 ALA A CA 1
ATOM 1590 C C . ALA A 1 201 ? -10.683 -9.471 6.827 1.00 96.56 201 ALA A C 1
ATOM 1592 O O . ALA A 1 201 ? -11.805 -9.748 7.249 1.00 96.56 201 ALA A O 1
ATOM 1593 N N . HIS A 1 202 ? -9.733 -8.938 7.606 1.00 95.88 202 HIS A N 1
ATOM 1594 C CA . HIS A 1 202 ? -9.972 -8.553 8.997 1.00 95.88 202 HIS A CA 1
ATOM 1595 C C . HIS A 1 202 ? -11.173 -7.611 9.120 1.00 95.88 202 HIS A C 1
ATOM 1597 O O . HIS A 1 202 ? -12.107 -7.921 9.856 1.00 95.88 202 HIS A O 1
ATOM 1603 N N . PHE A 1 203 ? -11.204 -6.508 8.365 1.00 93.44 203 PHE A N 1
ATOM 1604 C CA . PHE A 1 203 ? -12.311 -5.551 8.442 1.00 93.44 203 PHE A CA 1
ATOM 1605 C C . PHE A 1 203 ? -13.658 -6.148 8.013 1.00 93.44 203 PHE A C 1
ATOM 1607 O O . PHE A 1 203 ? -14.667 -5.898 8.674 1.00 93.44 203 PHE A O 1
ATOM 1614 N N . ILE A 1 204 ? -13.687 -6.960 6.949 1.00 94.44 204 ILE A N 1
ATOM 1615 C CA . ILE A 1 204 ? -14.914 -7.635 6.494 1.00 94.44 204 ILE A CA 1
ATOM 1616 C C . ILE A 1 204 ? -15.418 -8.603 7.571 1.00 94.44 204 ILE A C 1
ATOM 1618 O O . ILE A 1 204 ? -16.598 -8.596 7.920 1.00 94.44 204 ILE A O 1
ATOM 1622 N N . TYR A 1 205 ? -14.534 -9.441 8.114 1.00 94.69 205 TYR A N 1
ATOM 1623 C CA . TYR A 1 205 ? -14.922 -10.484 9.064 1.00 94.69 205 TYR A CA 1
ATOM 1624 C C . TYR A 1 205 ? -15.308 -9.883 10.408 1.00 94.69 205 TYR A C 1
ATOM 1626 O O . TYR A 1 205 ? -16.271 -10.338 11.019 1.00 94.69 205 TYR A O 1
ATOM 1634 N N . LEU A 1 206 ? -14.618 -8.828 10.840 1.00 93.56 206 LEU A N 1
ATOM 1635 C CA . LEU A 1 206 ? -14.965 -8.099 12.049 1.00 93.56 206 LEU A CA 1
ATOM 1636 C C . LEU A 1 206 ? -16.354 -7.458 11.932 1.00 93.56 206 LEU A C 1
ATOM 1638 O O . LEU A 1 206 ? -17.134 -7.531 12.883 1.00 93.56 206 LEU A O 1
ATOM 1642 N N . ASP A 1 207 ? -16.708 -6.881 10.777 1.00 89.62 207 ASP A N 1
ATOM 1643 C CA . ASP A 1 207 ? -18.041 -6.297 10.600 1.00 89.62 207 ASP A CA 1
ATOM 1644 C C . ASP A 1 207 ? -19.141 -7.360 10.459 1.00 89.62 207 ASP A C 1
ATOM 1646 O O . ASP A 1 207 ? -20.220 -7.173 11.015 1.00 89.62 207 ASP A O 1
ATOM 1650 N N . ILE A 1 208 ? -18.898 -8.494 9.798 1.00 92.62 208 ILE A N 1
ATOM 1651 C CA . ILE A 1 208 ? -19.930 -9.533 9.626 1.00 92.62 208 ILE A CA 1
ATOM 1652 C C . ILE A 1 208 ? -20.081 -10.396 10.886 1.00 92.62 208 ILE A C 1
ATOM 1654 O O . ILE A 1 208 ? -21.188 -10.586 11.383 1.00 92.62 208 ILE A O 1
ATOM 1658 N N . LEU A 1 209 ? -18.974 -10.926 11.411 1.00 93.88 209 LEU A N 1
ATOM 1659 C CA . LEU A 1 209 ? -18.971 -11.902 12.506 1.00 93.88 209 LEU A CA 1
ATOM 1660 C C . LEU A 1 209 ? -18.988 -11.249 13.890 1.00 93.88 209 LEU A C 1
ATOM 1662 O O . LEU A 1 209 ? -19.165 -11.950 14.885 1.00 93.88 209 LEU A O 1
ATOM 1666 N N . LYS A 1 210 ? -18.761 -9.930 13.971 1.00 91.19 210 LYS A N 1
ATOM 1667 C CA . LYS A 1 210 ? -18.657 -9.165 15.230 1.00 91.19 210 LYS A CA 1
ATOM 1668 C C . LYS A 1 210 ? -17.624 -9.735 16.211 1.00 91.19 210 LYS A C 1
ATOM 1670 O O . LYS A 1 210 ? -17.696 -9.502 17.415 1.00 91.19 210 LYS A O 1
ATOM 1675 N N . LYS A 1 211 ? -16.646 -10.475 15.686 1.00 90.19 211 LYS A N 1
ATOM 1676 C CA . LYS A 1 211 ? -15.554 -11.105 16.423 1.00 90.19 211 LYS A CA 1
ATOM 1677 C C . LYS A 1 211 ? -14.263 -10.897 15.650 1.00 90.19 211 LYS A C 1
ATOM 1679 O O . LYS A 1 211 ? -14.234 -11.076 14.435 1.00 90.19 211 LYS A O 1
ATOM 1684 N N . ASP A 1 212 ? -13.196 -10.569 16.368 1.00 92.19 212 ASP A N 1
ATOM 1685 C CA . ASP A 1 212 ? -11.866 -10.489 15.777 1.00 92.19 212 ASP A CA 1
ATOM 1686 C C . ASP A 1 212 ? -11.316 -11.902 15.525 1.00 92.19 212 ASP A C 1
ATOM 1688 O O . ASP A 1 212 ? -10.866 -12.592 16.441 1.00 92.19 212 ASP A O 1
ATOM 1692 N N . VAL A 1 213 ? -11.453 -12.366 14.281 1.00 95.38 213 VAL A N 1
ATOM 1693 C CA . VAL A 1 213 ? -10.968 -13.679 13.818 1.00 95.38 213 VAL A CA 1
ATOM 1694 C C . VAL A 1 213 ? -9.571 -13.575 13.197 1.00 95.38 213 VAL A C 1
ATOM 1696 O O . VAL A 1 213 ? -8.815 -14.543 13.232 1.00 95.38 213 VAL A O 1
ATOM 1699 N N . LEU A 1 214 ? -9.223 -12.410 12.646 1.00 95.81 214 LEU A N 1
ATOM 1700 C CA . LEU A 1 214 ? -7.980 -12.165 11.910 1.00 95.81 214 LEU A CA 1
ATOM 1701 C C . LEU A 1 214 ? -7.253 -10.958 12.514 1.00 95.81 214 LEU A C 1
ATOM 1703 O O . LEU A 1 214 ? -7.265 -9.887 11.917 1.00 95.81 214 LEU A O 1
ATOM 1707 N N . PRO A 1 215 ? -6.648 -11.080 13.702 1.00 95.12 215 PRO A N 1
ATOM 1708 C CA . PRO A 1 215 ? -6.107 -9.929 14.412 1.00 95.12 215 PRO A CA 1
ATOM 1709 C C . PRO A 1 215 ? -4.975 -9.252 13.629 1.00 95.12 215 PRO A C 1
ATOM 1711 O O . PRO A 1 215 ? -4.029 -9.897 13.176 1.00 95.12 215 PRO A O 1
ATOM 1714 N N . VAL A 1 216 ? -5.027 -7.925 13.522 1.00 95.56 216 VAL A N 1
ATOM 1715 C CA . VAL A 1 216 ? -4.015 -7.107 12.818 1.00 95.56 216 VAL A CA 1
ATOM 1716 C C . VAL A 1 216 ? -2.827 -6.697 13.698 1.00 95.56 216 VAL A C 1
ATOM 1718 O O . VAL A 1 216 ? -1.870 -6.091 13.221 1.00 95.56 216 VAL A O 1
ATOM 1721 N N . GLY A 1 217 ? -2.844 -7.100 14.972 1.00 93.50 217 GLY A N 1
ATOM 1722 C CA . GLY A 1 217 ? -1.758 -6.887 15.925 1.00 93.50 217 GLY A CA 1
ATOM 1723 C C . GLY A 1 217 ? -1.701 -5.467 16.495 1.00 93.50 217 GLY A C 1
ATOM 1724 O O . GLY A 1 217 ? -2.187 -4.506 15.911 1.00 93.50 217 GLY A O 1
ATOM 1725 N N . ARG A 1 218 ? -1.092 -5.335 17.678 1.00 93.19 218 ARG A N 1
ATOM 1726 C CA . ARG A 1 218 ? -0.958 -4.045 18.376 1.00 93.19 218 ARG A CA 1
ATOM 1727 C C . ARG A 1 218 ? 0.089 -3.161 17.715 1.00 93.19 218 ARG A C 1
ATOM 1729 O O . ARG A 1 218 ? 1.053 -3.672 17.152 1.00 93.19 218 ARG A O 1
ATOM 1736 N N . ALA A 1 219 ? -0.027 -1.854 17.931 1.00 94.44 219 ALA A N 1
ATOM 1737 C CA . ALA A 1 219 ? 0.933 -0.906 17.396 1.00 94.44 219 ALA A CA 1
ATOM 1738 C C . ALA A 1 219 ? 2.395 -1.224 17.748 1.00 94.44 219 ALA A C 1
ATOM 1740 O O . ALA A 1 219 ? 2.690 -1.469 18.929 1.00 94.44 219 ALA A O 1
ATOM 1741 N N . PRO A 1 220 ? 3.322 -1.168 16.767 1.00 93.50 220 PRO A N 1
ATOM 1742 C CA . PRO A 1 220 ? 4.746 -1.413 16.986 1.00 93.50 220 PRO A CA 1
ATOM 1743 C C . PRO A 1 220 ? 5.323 -0.612 18.154 1.00 93.50 220 PRO A C 1
ATOM 1745 O O . PRO A 1 220 ? 6.046 -1.155 18.990 1.00 93.50 220 PRO A O 1
ATOM 1748 N N . ILE A 1 221 ? 4.946 0.664 18.286 1.00 91.44 221 ILE A N 1
ATOM 1749 C CA . ILE A 1 221 ? 5.441 1.515 19.372 1.00 91.44 221 ILE A CA 1
ATOM 1750 C C . ILE A 1 221 ? 5.042 0.999 20.762 1.00 91.44 221 ILE A C 1
ATOM 1752 O O . ILE A 1 221 ? 5.816 1.100 21.715 1.00 91.44 221 ILE A O 1
ATOM 1756 N N . THR A 1 222 ? 3.855 0.404 20.885 1.00 89.44 222 THR A N 1
ATOM 1757 C CA . THR A 1 222 ? 3.364 -0.187 22.136 1.00 89.44 222 THR A CA 1
ATOM 1758 C C . THR A 1 222 ? 4.181 -1.422 22.497 1.00 89.44 222 THR A C 1
ATOM 1760 O O . THR A 1 222 ? 4.546 -1.608 23.659 1.00 89.44 222 THR A O 1
ATOM 1763 N N . ILE A 1 223 ? 4.529 -2.233 21.497 1.00 86.88 223 ILE A N 1
ATOM 1764 C CA . ILE A 1 223 ? 5.390 -3.405 21.660 1.00 86.88 223 ILE A CA 1
ATOM 1765 C C . ILE A 1 223 ? 6.779 -2.962 22.142 1.00 86.88 223 ILE A C 1
ATOM 1767 O O . ILE A 1 223 ? 7.240 -3.426 23.186 1.00 86.88 223 ILE A O 1
ATOM 1771 N N . ILE A 1 224 ? 7.403 -1.997 21.462 1.00 86.25 224 ILE A N 1
ATOM 1772 C CA . ILE A 1 224 ? 8.732 -1.470 21.815 1.00 86.25 224 ILE A CA 1
ATOM 1773 C C . ILE A 1 224 ? 8.744 -0.901 23.242 1.00 86.25 224 ILE A C 1
ATOM 1775 O O . ILE A 1 224 ? 9.634 -1.212 24.037 1.00 86.25 224 ILE A O 1
ATOM 1779 N N . ARG A 1 225 ? 7.729 -0.107 23.609 1.00 87.56 225 ARG A N 1
ATOM 1780 C CA . ARG A 1 225 ? 7.599 0.448 24.967 1.00 87.56 225 ARG A CA 1
ATOM 1781 C C . ARG A 1 225 ? 7.489 -0.643 26.032 1.00 87.56 225 ARG A C 1
ATOM 1783 O O . ARG A 1 225 ? 8.100 -0.498 27.086 1.00 87.56 225 ARG A O 1
ATOM 1790 N N . SER A 1 226 ? 6.776 -1.735 25.748 1.00 84.12 226 SER A N 1
ATOM 1791 C CA . SER A 1 226 ? 6.621 -2.853 26.691 1.00 84.12 226 SER A CA 1
ATOM 1792 C C . SER A 1 226 ? 7.929 -3.603 26.974 1.00 84.12 226 SER A C 1
ATOM 1794 O O . SER A 1 226 ? 8.134 -4.094 28.084 1.00 84.12 226 SER A O 1
ATOM 1796 N N . TYR A 1 227 ? 8.847 -3.657 26.003 1.00 80.06 227 TYR A N 1
ATOM 1797 C CA . TYR A 1 227 ? 10.187 -4.205 26.222 1.00 80.06 227 TYR A CA 1
ATOM 1798 C C . TYR A 1 227 ? 11.055 -3.262 27.055 1.00 80.06 227 TYR A C 1
ATOM 1800 O O . TYR A 1 227 ? 11.783 -3.724 27.932 1.00 80.06 227 TYR A O 1
ATOM 1808 N N . ARG A 1 228 ? 10.943 -1.945 26.835 1.00 80.75 228 ARG A N 1
ATOM 1809 C CA . ARG A 1 228 ? 11.705 -0.947 27.600 1.00 80.75 228 ARG A CA 1
ATOM 1810 C C . ARG A 1 228 ? 11.345 -0.956 29.085 1.00 80.75 228 ARG A C 1
ATOM 1812 O O . ARG A 1 228 ? 12.239 -0.878 29.919 1.00 80.75 228 ARG A O 1
ATOM 1819 N N . THR A 1 229 ? 10.061 -1.074 29.421 1.00 74.38 229 THR A N 1
ATOM 1820 C CA . THR A 1 229 ? 9.617 -1.136 30.824 1.00 74.38 229 THR A CA 1
ATOM 1821 C C . THR A 1 229 ? 10.050 -2.436 31.501 1.00 74.38 229 THR A C 1
ATOM 1823 O O . THR A 1 229 ? 10.612 -2.390 32.588 1.00 74.38 229 THR A O 1
ATOM 1826 N N . ARG A 1 230 ? 9.920 -3.588 30.826 1.00 70.69 230 ARG A N 1
ATOM 1827 C CA . ARG A 1 230 ? 10.409 -4.880 31.351 1.00 70.69 230 ARG A CA 1
ATOM 1828 C C . ARG A 1 230 ? 11.930 -4.939 31.525 1.00 70.69 230 ARG A C 1
ATOM 1830 O O . ARG A 1 230 ? 12.407 -5.659 32.395 1.00 70.69 230 ARG A O 1
ATOM 1837 N N . GLY A 1 231 ? 12.689 -4.232 30.689 1.00 67.88 231 GLY A N 1
ATOM 1838 C CA . GLY A 1 231 ? 14.141 -4.110 30.832 1.00 67.88 231 GLY A CA 1
ATOM 1839 C C . GLY A 1 231 ? 14.549 -3.284 32.055 1.00 67.88 231 GLY A C 1
ATOM 1840 O O . GLY A 1 231 ? 15.489 -3.663 32.743 1.00 67.88 231 GLY A O 1
ATOM 1841 N N . ALA A 1 232 ? 13.809 -2.211 32.357 1.00 63.22 232 ALA A N 1
ATOM 1842 C CA . ALA A 1 232 ? 14.052 -1.354 33.520 1.00 63.22 232 ALA A CA 1
ATOM 1843 C C . ALA A 1 232 ? 13.718 -2.042 34.859 1.00 63.22 232 ALA A C 1
ATOM 1845 O O . ALA A 1 232 ? 14.443 -1.866 35.833 1.00 63.22 232 ALA A O 1
ATOM 1846 N N . ASP A 1 233 ? 12.674 -2.874 34.905 1.00 61.72 233 ASP A N 1
ATOM 1847 C CA . ASP A 1 233 ? 12.343 -3.647 36.115 1.00 61.72 233 ASP A CA 1
ATOM 1848 C C . ASP A 1 233 ? 13.385 -4.737 36.417 1.00 61.72 233 ASP A C 1
ATOM 1850 O O . ASP A 1 233 ? 13.612 -5.075 37.574 1.00 61.72 233 ASP A O 1
ATOM 1854 N N . ARG A 1 234 ? 14.060 -5.271 35.389 1.00 59.03 234 ARG A N 1
ATOM 1855 C CA . ARG A 1 234 ? 15.121 -6.282 35.549 1.00 59.03 234 ARG A CA 1
ATOM 1856 C C . ARG A 1 234 ? 16.483 -5.709 35.936 1.00 59.03 234 ARG A C 1
ATOM 1858 O O . ARG A 1 234 ? 17.318 -6.471 36.399 1.00 59.03 234 ARG A O 1
ATOM 1865 N N . SER A 1 235 ? 16.734 -4.418 35.721 1.00 59.84 235 SER A N 1
ATOM 1866 C CA . SER A 1 235 ? 17.971 -3.762 36.172 1.00 59.84 235 SER A CA 1
ATOM 1867 C C . SER A 1 235 ? 17.899 -3.261 37.618 1.00 59.84 235 SER A C 1
ATOM 1869 O O . SER A 1 235 ? 18.923 -2.874 38.169 1.00 59.84 235 SER A O 1
ATOM 1871 N N . ASN A 1 236 ? 16.699 -3.240 38.206 1.00 54.84 236 ASN A N 1
ATOM 1872 C CA . ASN A 1 236 ? 16.432 -2.768 39.567 1.00 54.84 236 ASN A CA 1
ATOM 1873 C C . ASN A 1 236 ? 16.122 -3.916 40.554 1.00 54.84 236 ASN A C 1
ATOM 1875 O O . ASN A 1 236 ? 15.715 -3.642 41.684 1.00 54.84 236 ASN A O 1
ATOM 1879 N N . ALA A 1 237 ? 16.280 -5.172 40.124 1.00 51.88 237 ALA A N 1
ATOM 1880 C CA . ALA A 1 237 ? 16.123 -6.394 40.916 1.00 51.88 237 ALA A CA 1
ATOM 1881 C C . ALA A 1 237 ? 17.458 -7.142 40.975 1.00 51.88 237 ALA A C 1
ATOM 1883 O O . ALA A 1 237 ? 17.748 -7.725 42.042 1.00 51.88 237 ALA A O 1
#

Solvent-accessible surface area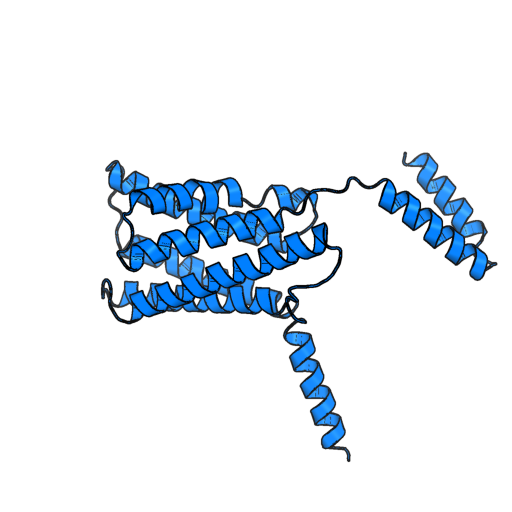 (backbone atoms only — not comparable to full-atom values): 12045 Å² total; per-residue (Å²): 114,68,72,61,52,56,52,51,50,51,58,51,60,71,38,53,88,42,61,69,62,27,52,52,50,52,51,52,52,48,50,54,53,61,69,68,47,84,84,73,82,71,47,64,43,50,30,26,45,15,42,17,53,21,39,36,46,42,29,42,32,74,75,67,79,44,66,69,66,64,34,36,52,35,16,30,43,36,14,3,67,70,6,36,25,70,65,24,67,81,72,72,40,63,65,59,23,53,49,26,27,52,54,7,46,51,25,29,49,53,19,48,49,56,47,33,41,75,70,66,75,48,84,78,49,70,66,59,54,36,59,52,44,49,54,51,31,56,52,42,53,64,59,38,61,67,27,38,74,35,39,32,49,57,30,50,26,42,49,34,42,36,50,17,39,52,30,43,42,49,23,59,74,70,64,46,81,81,33,74,42,36,52,50,15,38,51,32,35,36,50,25,16,52,44,30,42,51,56,24,49,25,55,52,42,31,69,73,68,73,43,87,83,52,79,50,56,69,25,48,53,60,55,55,50,56,53,55,54,57,52,54,59,62,76,76,110

Sequence (237 aa):
MTKNMEEMKNLVMDQKDDEVKFENIKNYVKTLYDEQKPKFSNPTVLGLAGFGCAVITFQIHNFGWMDRGPTMWVALVLGGILHLGFQEFQTGNNFGYGAFSTFGGLWTCFGLILLGDKMEWYPASKIDMGCMMIVFTVFTGIWLYPTLYMDLALCLMFSDLFLAFIFADIELLTGEVRGPMSKAAATLFLIGGLISWYIMAHFIYLDILKKDVLPVGRAPITIIRSYRTRGADRSNA

Mean predicted aligned error: 8.48 Å

InterPro domains:
  IPR000791 Acetate transporter GPR1/Ato2/SatP-like [PF01184] (36-202)
  IPR047623 Succinate-acetate/proton symporter SatP [PTHR30178] (14-221)